Protein AF-A0AAW1XNZ8-F1 (afdb_monomer_lite)

Structure (mmCIF, N/CA/C/O backbone):
data_AF-A0AAW1XNZ8-F1
#
_entry.id   AF-A0AAW1XNZ8-F1
#
loop_
_atom_site.group_PDB
_atom_site.id
_atom_site.type_symbol
_atom_site.label_atom_id
_atom_site.label_alt_id
_atom_site.label_comp_id
_atom_site.label_asym_id
_atom_site.label_entity_id
_atom_site.label_seq_id
_atom_site.pdbx_PDB_ins_code
_atom_site.Cartn_x
_atom_site.Cartn_y
_atom_site.Cartn_z
_atom_site.occupancy
_atom_site.B_iso_or_equiv
_atom_site.auth_seq_id
_atom_site.auth_comp_id
_atom_site.auth_asym_id
_atom_site.auth_atom_id
_atom_site.pdbx_PDB_model_num
ATOM 1 N N . MET A 1 1 ? -20.837 31.620 34.702 1.00 35.12 1 MET A N 1
ATOM 2 C CA . MET A 1 1 ? -19.443 31.134 34.601 1.00 35.12 1 MET A CA 1
ATOM 3 C C . MET A 1 1 ? -19.443 29.969 33.623 1.00 35.12 1 MET A C 1
ATOM 5 O O . MET A 1 1 ? -20.278 29.092 33.820 1.00 35.12 1 MET A O 1
ATOM 9 N N . PRO A 1 2 ? -18.628 29.960 32.557 1.00 35.34 2 PRO A N 1
ATOM 10 C CA . PRO A 1 2 ? -18.591 28.825 31.639 1.00 35.34 2 PRO A CA 1
ATOM 11 C C . PRO A 1 2 ? -17.926 27.628 32.330 1.00 35.34 2 PRO A C 1
ATOM 13 O O . PRO A 1 2 ? -16.880 27.782 32.960 1.00 35.34 2 PRO A O 1
ATOM 16 N N . GLN A 1 3 ? -18.554 26.453 32.246 1.00 36.69 3 GLN A N 1
ATOM 17 C CA . GLN A 1 3 ? -18.006 25.193 32.747 1.00 36.69 3 GLN A CA 1
ATOM 18 C C . GLN A 1 3 ? -16.685 24.884 32.038 1.00 36.69 3 GLN A C 1
ATOM 20 O O . GLN A 1 3 ? -16.624 24.825 30.812 1.00 36.69 3 GLN A O 1
ATOM 25 N N . GLY A 1 4 ? -15.622 24.744 32.831 1.00 35.59 4 GLY A N 1
ATOM 26 C CA . GLY A 1 4 ? -14.275 24.481 32.345 1.00 35.59 4 GLY A CA 1
ATOM 27 C C . GLY A 1 4 ? -14.197 23.172 31.566 1.00 35.59 4 GLY A C 1
ATOM 28 O O . GLY A 1 4 ? -14.764 22.157 31.972 1.00 35.59 4 GLY A O 1
ATOM 29 N N . PHE A 1 5 ? -13.470 23.206 30.452 1.00 35.19 5 PHE A N 1
ATOM 30 C CA . PHE A 1 5 ? -13.077 22.019 29.704 1.00 35.19 5 PHE A CA 1
ATOM 31 C C . PHE A 1 5 ? -12.380 21.032 30.649 1.00 35.19 5 PHE A C 1
ATOM 33 O O . PHE A 1 5 ? -11.339 21.343 31.230 1.00 35.19 5 PHE A O 1
ATOM 40 N N . LYS A 1 6 ? -12.960 19.840 30.820 1.00 37.34 6 LYS A N 1
ATOM 41 C CA . LYS A 1 6 ? -12.316 18.739 31.541 1.00 37.34 6 LYS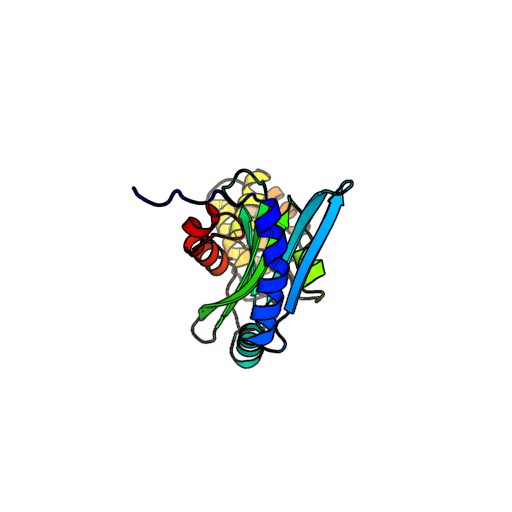 A CA 1
ATOM 42 C C . LYS A 1 6 ? -11.126 18.263 30.710 1.00 37.34 6 LYS A C 1
ATOM 44 O O . LYS A 1 6 ? -11.308 17.682 29.641 1.00 37.34 6 LYS A O 1
ATOM 49 N N . VAL A 1 7 ? -9.916 18.504 31.204 1.00 39.47 7 VAL A N 1
ATOM 50 C CA . VAL A 1 7 ? -8.709 17.849 30.695 1.00 39.47 7 VAL A CA 1
ATOM 51 C C . VAL A 1 7 ? -8.806 16.381 31.105 1.00 39.47 7 VAL A C 1
ATOM 53 O O . VAL A 1 7 ? -8.611 16.049 32.268 1.00 39.47 7 VAL A O 1
ATOM 56 N N . VAL A 1 8 ? -9.192 15.519 30.167 1.00 43.56 8 VAL A N 1
ATOM 57 C CA . VAL A 1 8 ? -9.135 14.063 30.341 1.00 43.56 8 VAL A CA 1
ATOM 58 C C . VAL A 1 8 ? -7.710 13.636 30.039 1.00 43.56 8 VAL A C 1
ATOM 60 O O . VAL A 1 8 ? -7.177 13.938 28.967 1.00 43.56 8 VAL A O 1
ATOM 63 N N . TYR A 1 9 ? -7.079 12.982 31.006 1.00 48.69 9 TYR A N 1
ATOM 64 C CA . TYR A 1 9 ? -5.705 12.524 30.871 1.00 48.69 9 TYR A CA 1
ATOM 65 C C . TYR A 1 9 ? -5.638 11.394 29.835 1.00 48.69 9 TYR A C 1
ATOM 67 O O . TYR A 1 9 ? -6.562 10.599 29.679 1.00 48.69 9 TYR A O 1
ATOM 75 N N . ILE A 1 10 ? -4.528 11.318 29.103 1.00 53.19 10 ILE A N 1
ATOM 76 C CA . ILE A 1 10 ? -4.306 10.357 28.008 1.00 53.19 10 ILE A CA 1
ATOM 77 C C . ILE A 1 10 ? -4.532 8.895 28.444 1.00 53.19 10 ILE A C 1
ATOM 79 O O . ILE A 1 10 ? -4.978 8.068 27.653 1.00 53.19 10 ILE A O 1
ATOM 83 N N . GLU A 1 11 ? -4.299 8.585 29.717 1.00 52.22 11 GLU A N 1
ATOM 84 C CA . GLU A 1 11 ? -4.545 7.271 30.323 1.00 52.22 11 GLU A CA 1
ATOM 85 C C . GLU A 1 11 ? -6.041 6.907 30.383 1.00 52.22 11 GLU A C 1
ATOM 87 O O . GLU A 1 11 ? -6.419 5.785 30.038 1.00 52.22 11 GLU A O 1
ATOM 92 N N . GLU A 1 12 ? -6.912 7.867 30.715 1.00 57.12 12 GLU A N 1
ATOM 93 C CA . GLU A 1 12 ? -8.372 7.685 30.724 1.00 57.12 12 GLU A CA 1
ATOM 94 C C . GLU A 1 12 ? -8.922 7.484 29.302 1.00 57.12 12 GLU A C 1
ATOM 96 O O . GLU A 1 12 ? -9.872 6.728 29.092 1.00 57.12 12 GLU A O 1
ATOM 101 N N . GLN A 1 13 ? -8.287 8.097 28.297 1.00 60.69 13 GLN A N 1
ATOM 102 C CA . GLN A 1 13 ? -8.633 7.879 26.891 1.00 60.69 13 GLN A CA 1
ATOM 103 C C . GLN A 1 13 ? -8.346 6.430 26.481 1.00 60.69 13 GLN A C 1
ATOM 105 O O . GLN A 1 13 ? -9.212 5.752 25.929 1.00 60.69 13 GLN A O 1
ATOM 110 N N . TYR A 1 14 ? -7.171 5.890 26.805 1.00 61.09 14 TYR A N 1
ATOM 111 C CA . TYR A 1 14 ? -6.840 4.507 26.448 1.00 61.09 14 TYR A CA 1
ATOM 112 C C . TYR A 1 14 ? -7.781 3.468 27.077 1.00 61.09 14 TYR A C 1
ATOM 114 O O . TYR A 1 14 ? -8.037 2.432 26.452 1.00 61.09 14 TYR A O 1
ATOM 122 N N . ALA A 1 15 ? -8.366 3.759 28.244 1.00 63.50 15 ALA A N 1
ATOM 123 C CA . ALA A 1 15 ? -9.404 2.923 28.848 1.00 63.50 15 ALA A CA 1
ATOM 124 C C . ALA A 1 15 ? -10.673 2.829 27.974 1.00 63.50 15 ALA A C 1
ATOM 126 O O . ALA A 1 15 ? -11.288 1.763 27.885 1.00 63.50 15 ALA A O 1
ATOM 127 N N . LEU A 1 16 ? -11.029 3.901 27.256 1.00 73.50 16 LEU A N 1
ATOM 128 C CA . LEU A 1 16 ? -12.199 3.938 26.372 1.00 73.50 16 LEU A CA 1
ATOM 129 C C . LEU A 1 16 ? -11.995 3.175 25.059 1.00 73.50 16 LEU A C 1
ATOM 131 O O . LEU A 1 16 ? -12.983 2.741 24.467 1.00 73.50 16 LEU A O 1
ATOM 135 N N . LEU A 1 17 ? -10.754 2.964 24.593 1.00 77.88 17 LEU A N 1
ATOM 136 C CA . LEU A 1 17 ? -10.499 2.282 23.312 1.00 77.88 17 LEU A CA 1
ATOM 137 C C . LEU A 1 17 ? -11.145 0.900 23.241 1.00 77.88 17 LEU A C 1
ATOM 139 O O . LEU A 1 17 ? -11.627 0.500 22.181 1.00 77.88 17 LEU A O 1
ATOM 143 N N . ARG A 1 18 ? -11.161 0.170 24.362 1.00 80.94 18 ARG A N 1
ATOM 144 C CA . ARG A 1 18 ? -11.814 -1.141 24.432 1.00 80.94 18 ARG A CA 1
ATOM 145 C C . ARG A 1 18 ? -13.320 -1.005 24.237 1.00 80.94 18 ARG A C 1
ATOM 147 O O . ARG A 1 18 ? -13.865 -1.688 23.379 1.00 80.94 18 ARG A O 1
ATOM 154 N N . SER A 1 19 ? -13.962 -0.084 24.953 1.00 85.31 19 SER A N 1
ATOM 155 C CA . SER A 1 19 ? -15.400 0.185 24.830 1.00 85.31 19 SER A CA 1
ATOM 156 C C . SER A 1 19 ? -15.783 0.640 23.421 1.00 85.31 19 SER A C 1
ATOM 158 O O . SER A 1 19 ? -16.753 0.135 22.864 1.00 85.31 19 SER A O 1
ATOM 160 N N . TYR A 1 20 ? -14.987 1.519 22.802 1.00 84.56 20 TYR A N 1
ATOM 161 C CA . TYR A 1 20 ? -15.159 1.890 21.395 1.00 84.56 20 TYR A CA 1
ATOM 162 C C . TYR A 1 20 ? -15.023 0.678 20.474 1.00 84.56 20 TYR A C 1
ATOM 164 O O . TYR A 1 20 ? -15.862 0.467 19.604 1.00 84.56 20 TYR A O 1
ATOM 172 N N . GLY A 1 21 ? -13.992 -0.143 20.678 1.00 87.25 21 GLY A N 1
ATOM 173 C CA . GLY A 1 21 ? -13.789 -1.361 19.903 1.00 87.25 21 GLY A CA 1
ATOM 174 C C . GLY A 1 21 ? -14.963 -2.336 20.003 1.00 87.25 21 GLY A C 1
ATOM 175 O O . GLY A 1 21 ? -15.362 -2.899 18.986 1.00 87.25 21 GLY A O 1
ATOM 176 N N . GLU A 1 22 ? -15.542 -2.509 21.191 1.00 90.06 22 GLU A N 1
ATOM 177 C CA . GLU A 1 22 ? -16.736 -3.339 21.383 1.00 90.06 22 GLU A CA 1
ATOM 178 C C . GLU A 1 22 ? -17.986 -2.720 20.748 1.00 90.06 22 GLU A C 1
ATOM 180 O O . GLU A 1 22 ? -18.737 -3.424 20.076 1.00 90.06 22 GLU A O 1
ATOM 185 N N . GLU A 1 23 ? -18.189 -1.405 20.863 1.00 92.31 23 GLU A N 1
ATOM 186 C CA . GLU A 1 23 ? -19.312 -0.723 20.208 1.00 92.31 23 GLU A CA 1
ATOM 187 C C . GLU A 1 23 ? -19.229 -0.834 18.677 1.00 92.31 23 GLU A C 1
ATOM 189 O O . GLU A 1 23 ? -20.243 -1.084 18.021 1.00 92.31 23 GLU A O 1
ATOM 194 N N . LEU A 1 24 ? -18.026 -0.737 18.098 1.00 90.56 24 LEU A N 1
ATOM 195 C CA . LEU A 1 24 ? -17.812 -0.953 16.665 1.00 90.56 24 LEU A CA 1
ATOM 196 C C . LEU A 1 24 ? -18.217 -2.369 16.239 1.00 90.56 24 LEU A C 1
ATOM 198 O O . LEU A 1 24 ? -18.925 -2.528 15.243 1.00 90.56 24 LEU A O 1
ATOM 202 N N . LYS A 1 25 ? -17.815 -3.394 17.001 1.00 92.81 25 LYS A N 1
ATOM 203 C CA . LYS A 1 25 ? -18.218 -4.787 16.740 1.00 92.81 25 LYS A CA 1
ATOM 204 C C . LYS A 1 25 ? -19.720 -4.990 16.924 1.00 92.81 25 LYS A C 1
ATOM 206 O O . LYS A 1 25 ? -20.320 -5.748 16.172 1.00 92.81 25 LYS A O 1
ATOM 211 N N . ARG A 1 26 ? -20.338 -4.311 17.896 1.00 95.31 26 ARG A N 1
ATOM 212 C CA . ARG A 1 26 ? -21.782 -4.384 18.149 1.00 95.31 26 ARG A CA 1
ATOM 213 C C . ARG A 1 26 ? -22.593 -3.773 17.006 1.00 95.31 26 ARG A C 1
ATOM 215 O O . ARG A 1 26 ? -23.608 -4.338 16.612 1.00 95.31 26 ARG A O 1
ATOM 222 N N . ARG A 1 27 ? -22.163 -2.621 16.481 1.00 95.38 27 ARG A N 1
ATOM 223 C CA . ARG A 1 27 ? -22.838 -1.902 15.384 1.00 95.38 27 ARG A CA 1
ATOM 224 C C . ARG A 1 27 ? -22.585 -2.517 14.014 1.00 95.38 27 ARG A C 1
ATOM 226 O O . ARG A 1 27 ? -23.448 -2.423 13.149 1.00 95.38 27 ARG A O 1
ATOM 233 N N . ASN A 1 28 ? -21.421 -3.127 13.820 1.00 94.44 28 ASN A N 1
ATOM 234 C CA . ASN A 1 28 ? -21.040 -3.806 12.589 1.00 94.44 28 ASN A CA 1
ATOM 235 C C . ASN A 1 28 ? -20.520 -5.211 12.940 1.00 94.44 28 ASN A C 1
ATOM 237 O O . ASN A 1 28 ? -19.301 -5.402 13.062 1.00 94.44 28 ASN A O 1
ATOM 241 N N . PRO A 1 29 ? -21.434 -6.177 13.168 1.00 95.31 29 PRO A N 1
ATOM 242 C CA . PRO A 1 29 ? -21.079 -7.547 13.525 1.00 95.31 29 PRO A CA 1
ATOM 243 C C . PRO A 1 29 ? -20.043 -8.144 12.570 1.00 95.31 29 PRO A C 1
ATOM 245 O O . PRO A 1 29 ? -19.999 -7.800 11.394 1.00 95.31 29 PRO A O 1
ATOM 248 N N . SER A 1 30 ? -19.186 -9.029 13.082 1.00 93.19 30 SER A N 1
ATOM 249 C CA . SER A 1 30 ? -18.050 -9.628 12.352 1.00 93.19 30 SER A CA 1
ATOM 250 C C . SER A 1 30 ? -16.885 -8.680 12.030 1.00 93.19 30 SER A C 1
ATOM 252 O O . SER A 1 30 ? -15.888 -9.118 11.442 1.00 93.19 30 SER A O 1
ATOM 254 N N . SER A 1 31 ? -16.963 -7.398 12.413 1.00 92.44 31 SER A N 1
ATOM 255 C CA . SER A 1 31 ? -15.826 -6.478 12.305 1.00 92.44 31 SER A CA 1
ATOM 256 C C . SER A 1 31 ? -14.666 -6.945 13.179 1.00 92.44 31 SER A C 1
ATOM 258 O O . SER A 1 31 ? -14.847 -7.461 14.281 1.00 92.44 31 SER A O 1
ATOM 260 N N . THR A 1 32 ? -13.444 -6.738 12.699 1.00 90.75 32 THR A N 1
ATOM 261 C CA . THR A 1 32 ? -12.235 -7.071 13.452 1.00 90.75 32 THR A CA 1
ATOM 262 C C . THR A 1 32 ? -11.681 -5.816 14.102 1.00 90.75 32 THR A C 1
ATOM 264 O O . THR A 1 32 ? -11.226 -4.906 13.414 1.00 90.75 32 THR A O 1
ATOM 267 N N . VAL A 1 33 ? -11.664 -5.798 15.434 1.00 90.50 33 VAL A N 1
ATOM 268 C CA . VAL A 1 33 ? -10.954 -4.783 16.215 1.00 90.50 33 VAL A CA 1
ATOM 269 C C . VAL A 1 33 ? -9.974 -5.485 17.144 1.00 90.50 33 VAL A C 1
ATOM 271 O O . VAL A 1 33 ? -10.381 -6.301 17.971 1.00 90.50 33 VAL A O 1
ATOM 274 N N . LYS A 1 34 ? -8.680 -5.189 16.995 1.00 87.19 34 LYS A N 1
ATOM 275 C CA . LYS A 1 34 ? -7.604 -5.735 17.836 1.00 87.19 34 LYS A CA 1
ATOM 276 C C . LYS A 1 34 ? -6.849 -4.583 18.483 1.00 87.19 34 LYS A C 1
ATOM 278 O O . LYS A 1 34 ? -6.352 -3.714 17.777 1.00 87.19 34 LYS A O 1
ATOM 283 N N . ILE A 1 35 ? -6.736 -4.590 19.806 1.00 84.38 35 ILE A N 1
ATOM 284 C CA . ILE A 1 35 ? -6.016 -3.567 20.574 1.00 84.38 35 ILE A CA 1
ATOM 285 C C . ILE A 1 35 ? -4.957 -4.281 21.411 1.00 84.38 35 ILE A C 1
ATOM 287 O O . ILE A 1 35 ? -5.275 -5.243 22.109 1.00 84.38 35 ILE A O 1
ATOM 291 N N . LYS A 1 36 ? -3.703 -3.824 21.338 1.00 81.62 36 LYS A N 1
ATOM 292 C CA . LYS A 1 36 ? -2.619 -4.294 22.207 1.00 81.62 36 LYS A CA 1
ATOM 293 C C . LYS A 1 36 ? -2.198 -3.167 23.140 1.00 81.62 36 LYS A C 1
ATOM 295 O O . LYS A 1 36 ? -1.858 -2.070 22.692 1.00 81.62 36 LYS A O 1
ATOM 300 N N . ILE A 1 37 ? -2.190 -3.494 24.423 1.00 78.00 37 ILE A N 1
ATOM 301 C CA . ILE A 1 37 ? -1.690 -2.662 25.512 1.00 78.00 37 ILE A CA 1
ATOM 302 C C . ILE A 1 37 ? -0.670 -3.517 26.263 1.00 78.00 37 ILE A C 1
ATOM 304 O O . ILE A 1 37 ? -0.906 -4.709 26.465 1.00 78.00 37 ILE A O 1
ATOM 308 N N . GLU A 1 38 ? 0.459 -2.928 26.630 1.00 76.88 38 GLU A N 1
ATOM 309 C CA . GLU A 1 38 ? 1.472 -3.544 27.488 1.00 76.88 38 GLU A CA 1
ATOM 310 C C . GLU A 1 38 ? 1.535 -2.791 28.810 1.00 76.88 38 GLU A C 1
ATOM 312 O O . GLU A 1 38 ? 1.373 -1.577 28.830 1.00 76.88 38 GLU A O 1
ATOM 317 N N . LEU A 1 39 ? 1.764 -3.499 29.911 1.00 73.69 39 LEU A N 1
ATOM 318 C CA . LEU A 1 39 ? 1.936 -2.872 31.218 1.00 73.69 39 LEU A CA 1
ATOM 319 C C . LEU A 1 39 ? 3.414 -2.546 31.439 1.00 73.69 39 LEU A C 1
ATOM 321 O O . LEU A 1 39 ? 4.278 -3.393 31.199 1.00 73.69 39 LEU A O 1
ATOM 325 N N . ARG A 1 40 ? 3.710 -1.339 31.925 1.00 73.06 40 ARG A N 1
ATOM 326 C CA . ARG A 1 40 ? 5.039 -0.967 32.425 1.00 73.06 40 ARG A CA 1
ATOM 327 C C . ARG A 1 40 ? 4.920 -0.638 33.909 1.00 73.06 40 ARG A C 1
ATOM 329 O O . ARG A 1 40 ? 4.697 0.505 34.276 1.00 73.06 40 ARG A O 1
ATOM 336 N N . GLY A 1 41 ? 5.055 -1.661 34.750 1.00 79.94 41 GLY A N 1
ATOM 337 C CA . GLY A 1 41 ? 4.597 -1.568 36.137 1.00 79.94 41 GLY A CA 1
ATOM 338 C C . GLY A 1 41 ? 3.071 -1.632 36.168 1.00 79.94 41 GLY A C 1
ATOM 339 O O . GLY A 1 41 ? 2.499 -2.556 35.591 1.00 79.94 41 GLY A O 1
ATOM 340 N N . GLU A 1 42 ? 2.431 -0.648 36.795 1.00 70.69 42 GLU A N 1
ATOM 341 C CA . GLU A 1 42 ? 0.965 -0.517 36.824 1.00 70.69 42 GLU A CA 1
ATOM 342 C C . GLU A 1 42 ? 0.418 0.302 35.642 1.00 70.69 42 GLU A C 1
ATOM 344 O O . GLU A 1 42 ? -0.774 0.230 35.342 1.00 70.69 42 GLU A O 1
ATOM 349 N N . ASP A 1 43 ? 1.289 1.006 34.911 1.00 66.75 43 ASP A N 1
ATOM 350 C CA . ASP A 1 43 ? 0.876 1.929 33.856 1.00 66.75 43 ASP A CA 1
ATOM 351 C C . ASP A 1 43 ? 0.556 1.188 32.542 1.00 66.75 43 ASP A C 1
ATOM 353 O O . ASP A 1 43 ? 1.433 0.520 31.968 1.00 66.75 43 ASP A O 1
ATOM 357 N N . PRO A 1 44 ? -0.673 1.311 32.004 1.00 69.81 44 PRO A N 1
ATOM 358 C CA . PRO A 1 44 ? -1.032 0.748 30.712 1.00 69.81 44 PRO A CA 1
ATOM 359 C C . PRO A 1 44 ? -0.472 1.588 29.563 1.00 69.81 44 PRO A C 1
ATOM 361 O O . PRO A 1 44 ? -0.816 2.751 29.363 1.00 69.81 44 PRO A O 1
ATOM 364 N N . ILE A 1 45 ? 0.349 0.958 28.730 1.00 74.69 45 ILE A N 1
ATOM 365 C CA . ILE A 1 45 ? 0.986 1.571 27.573 1.00 74.69 45 ILE A CA 1
ATOM 366 C C . ILE A 1 45 ? 0.361 1.044 26.283 1.00 74.69 45 ILE A C 1
ATOM 368 O O . ILE A 1 45 ? 0.475 -0.134 25.937 1.00 74.69 45 ILE A O 1
ATOM 372 N N . PHE A 1 46 ? -0.264 1.941 25.522 1.00 77.44 46 PHE A N 1
ATOM 373 C CA . PHE A 1 46 ? -0.738 1.628 24.179 1.00 77.44 46 PHE A CA 1
ATOM 374 C C . PHE A 1 46 ? 0.415 1.245 23.247 1.00 77.44 46 PHE A C 1
ATOM 376 O O . PHE A 1 46 ? 1.433 1.941 23.175 1.00 77.44 46 PHE A O 1
ATOM 383 N N . GLN A 1 47 ? 0.214 0.149 22.513 1.00 78.50 47 GLN A N 1
ATOM 384 C CA . GLN A 1 47 ? 1.159 -0.347 21.516 1.00 78.50 47 GLN A CA 1
ATOM 385 C C . GLN A 1 47 ? 0.588 -0.251 20.104 1.00 78.50 47 GLN A C 1
ATOM 387 O O . GLN A 1 47 ? 1.242 0.267 19.200 1.00 78.50 47 GLN A O 1
ATOM 392 N N . ARG A 1 48 ? -0.625 -0.777 19.893 1.00 81.81 48 ARG A N 1
ATOM 393 C CA . ARG A 1 48 ? -1.265 -0.761 18.572 1.00 81.81 48 ARG A CA 1
ATOM 394 C C . ARG A 1 48 ? -2.766 -1.002 18.629 1.00 81.81 48 ARG A C 1
ATOM 396 O O . ARG A 1 48 ? -3.268 -1.691 19.518 1.00 81.81 48 ARG A O 1
ATOM 403 N N . MET A 1 49 ? -3.453 -0.520 17.604 1.00 85.44 49 MET A N 1
ATOM 404 C CA . MET A 1 49 ? -4.854 -0.795 17.312 1.00 85.44 49 MET A CA 1
ATOM 405 C C . MET A 1 49 ? -4.995 -1.160 15.840 1.00 85.44 49 MET A C 1
ATOM 407 O O . MET A 1 49 ? -4.351 -0.560 14.990 1.00 85.44 49 MET A O 1
ATOM 411 N N . TYR A 1 50 ? -5.840 -2.133 15.535 1.00 87.69 50 TYR A N 1
ATOM 412 C CA . TYR A 1 50 ? -6.256 -2.486 14.184 1.00 87.69 50 TYR A CA 1
ATOM 413 C C . TYR A 1 50 ? -7.777 -2.492 14.119 1.00 87.69 50 TYR A C 1
ATOM 415 O O . TYR A 1 50 ? -8.420 -3.048 15.012 1.00 87.69 50 TYR A O 1
ATOM 423 N N . ILE A 1 51 ? -8.323 -1.899 13.061 1.00 90.12 51 ILE A N 1
ATOM 424 C CA . ILE A 1 51 ? -9.754 -1.819 12.787 1.00 90.12 51 ILE A CA 1
ATOM 425 C C . ILE A 1 51 ? -9.986 -2.231 11.335 1.00 90.12 51 ILE A C 1
ATOM 427 O O . ILE A 1 51 ? -9.425 -1.637 10.415 1.00 90.12 51 ILE A O 1
ATOM 431 N N . CYS A 1 52 ? -10.857 -3.212 11.129 1.00 91.38 52 CYS A N 1
ATOM 432 C CA . CYS A 1 52 ? -11.401 -3.565 9.826 1.00 91.38 52 CYS A CA 1
ATOM 433 C C . CYS A 1 52 ? -12.896 -3.836 9.966 1.00 91.38 52 CYS A C 1
ATOM 435 O O . CYS A 1 52 ? -13.312 -4.767 10.662 1.00 91.38 52 CYS A O 1
ATOM 437 N N . TYR A 1 53 ? -13.695 -2.997 9.315 1.00 91.19 53 TYR A N 1
ATOM 438 C CA . TYR A 1 53 ? -15.145 -3.117 9.311 1.00 91.19 53 TYR A CA 1
ATOM 439 C C . TYR A 1 53 ? -15.572 -4.282 8.420 1.00 91.19 53 TYR A C 1
ATOM 441 O O . TYR A 1 53 ? -15.138 -4.357 7.269 1.00 91.19 53 TYR A O 1
ATOM 449 N N . ALA A 1 54 ? -16.441 -5.166 8.917 1.00 92.12 54 ALA A N 1
ATOM 450 C CA . ALA A 1 54 ? -16.907 -6.319 8.142 1.00 92.12 54 ALA A CA 1
ATOM 451 C C . ALA A 1 54 ? -17.591 -5.888 6.847 1.00 92.12 54 ALA A C 1
ATOM 453 O O . ALA A 1 54 ? -17.210 -6.369 5.786 1.00 92.12 54 ALA A O 1
ATOM 454 N N . ALA A 1 55 ? -18.489 -4.903 6.926 1.00 95.06 55 ALA A N 1
ATOM 455 C CA . ALA A 1 55 ? -19.162 -4.354 5.750 1.00 95.06 55 ALA A CA 1
ATOM 456 C C . ALA A 1 55 ? -18.188 -3.846 4.665 1.00 95.06 55 ALA A C 1
ATOM 458 O O . ALA A 1 55 ? -18.425 -4.063 3.481 1.00 95.06 55 ALA A O 1
ATOM 459 N N . LEU A 1 56 ? -17.073 -3.204 5.047 1.00 94.56 56 LEU A N 1
ATOM 460 C CA . LEU A 1 56 ? -16.075 -2.725 4.080 1.00 94.56 56 LEU A CA 1
ATOM 461 C C . LEU A 1 56 ? -15.261 -3.885 3.507 1.00 94.56 56 LEU A C 1
ATOM 463 O O . LEU A 1 56 ? -15.065 -3.964 2.299 1.00 94.56 56 LEU A O 1
ATOM 467 N N . ARG A 1 57 ? -14.827 -4.826 4.350 1.00 92.12 57 ARG A N 1
ATOM 468 C CA . ARG A 1 57 ? -14.154 -6.045 3.886 1.00 92.12 57 ARG A CA 1
ATOM 469 C C . ARG A 1 57 ? -15.026 -6.813 2.889 1.00 92.12 57 ARG A C 1
ATOM 471 O O . ARG A 1 57 ? -14.532 -7.232 1.852 1.00 92.12 57 ARG A O 1
ATOM 478 N N . GLU A 1 58 ? -16.305 -6.996 3.194 1.00 93.88 58 GLU A N 1
ATOM 479 C CA . GLU A 1 58 ? -17.259 -7.706 2.336 1.00 93.88 58 GLU A CA 1
ATOM 480 C C . GLU A 1 58 ? -17.548 -6.933 1.050 1.00 93.88 58 GLU A C 1
ATOM 482 O O . GLU A 1 58 ? -17.483 -7.517 -0.027 1.00 93.88 58 GLU A O 1
ATOM 487 N N . GLY A 1 59 ? -17.760 -5.616 1.131 1.00 95.06 59 GLY A N 1
ATOM 488 C CA . GLY A 1 59 ? -17.910 -4.767 -0.052 1.00 95.06 59 GLY A CA 1
ATOM 489 C C . GLY A 1 59 ? -16.692 -4.820 -0.978 1.00 95.06 59 GLY A C 1
ATOM 490 O O . GLY A 1 59 ? -16.844 -4.889 -2.198 1.00 95.06 59 GLY A O 1
ATOM 491 N N . PHE A 1 60 ? -15.484 -4.875 -0.409 1.00 94.06 60 PHE A N 1
ATOM 492 C CA . PHE A 1 60 ? -14.263 -5.078 -1.181 1.00 94.06 60 PHE A CA 1
ATOM 493 C C . PHE A 1 60 ? -14.254 -6.433 -1.896 1.00 94.06 60 PHE A C 1
ATOM 495 O O . PHE A 1 60 ? -14.063 -6.480 -3.108 1.00 94.06 60 PHE A O 1
ATOM 502 N N . LEU A 1 61 ? -14.502 -7.522 -1.163 1.00 91.44 61 LEU A N 1
ATOM 503 C CA . LEU A 1 61 ? -14.474 -8.880 -1.714 1.00 91.44 61 LEU A CA 1
ATOM 504 C C . LEU A 1 61 ? -15.563 -9.135 -2.767 1.00 91.44 61 LEU A C 1
ATOM 506 O O . LEU A 1 61 ? -15.374 -9.977 -3.637 1.00 91.44 61 LEU A O 1
ATOM 510 N N . LEU A 1 62 ? -16.705 -8.448 -2.678 1.00 93.88 62 LEU A N 1
ATOM 511 C CA . LEU A 1 62 ? -17.849 -8.672 -3.567 1.00 93.88 62 LEU A CA 1
ATOM 512 C C . LEU A 1 62 ? -17.884 -7.744 -4.786 1.00 93.88 62 LEU A C 1
ATOM 514 O O . LEU A 1 62 ? -18.485 -8.112 -5.792 1.00 93.88 62 LEU A O 1
ATOM 518 N N . GLY A 1 63 ? -17.302 -6.543 -4.703 1.00 92.44 63 GLY A N 1
ATOM 519 C CA . GLY A 1 63 ? -17.511 -5.513 -5.729 1.00 92.44 63 GLY A CA 1
ATOM 520 C C . GLY A 1 63 ? -16.296 -4.670 -6.104 1.00 92.44 63 GLY A C 1
ATOM 521 O O . GLY A 1 63 ? -16.392 -3.872 -7.037 1.00 92.44 63 GLY A O 1
ATOM 522 N N . CYS A 1 64 ? -15.164 -4.808 -5.413 1.00 93.81 64 CYS A N 1
ATOM 523 C CA . CYS A 1 64 ? -13.959 -4.045 -5.731 1.00 93.81 64 CYS A CA 1
ATOM 524 C C . CYS A 1 64 ? -12.984 -4.849 -6.594 1.00 93.81 64 CYS A C 1
ATOM 526 O O . CYS A 1 64 ? -13.041 -6.073 -6.689 1.00 93.81 64 CYS A O 1
ATOM 528 N N . ARG A 1 65 ? -12.031 -4.149 -7.212 1.00 92.31 65 ARG A N 1
ATOM 529 C CA . ARG A 1 65 ? -10.871 -4.793 -7.832 1.00 92.31 65 ARG A CA 1
ATOM 530 C C . ARG A 1 65 ? -9.998 -5.366 -6.721 1.00 92.31 65 ARG A C 1
ATOM 532 O O . ARG A 1 65 ? -9.727 -4.669 -5.746 1.00 92.31 65 ARG A O 1
ATOM 539 N N . HIS A 1 66 ? -9.497 -6.589 -6.888 1.00 89.81 66 HIS A N 1
ATOM 540 C CA . HIS A 1 66 ? -8.649 -7.273 -5.901 1.00 89.81 66 HIS A CA 1
ATOM 541 C C . HIS A 1 66 ? -7.212 -6.719 -5.851 1.00 89.81 66 HIS A C 1
ATOM 543 O O . HIS A 1 66 ? -6.226 -7.441 -5.982 1.00 89.81 66 HIS A O 1
ATOM 549 N N . VAL A 1 67 ? -7.091 -5.404 -5.684 1.00 89.12 67 VAL A N 1
ATOM 550 C CA . VAL A 1 67 ? -5.850 -4.676 -5.439 1.00 89.12 67 VAL A CA 1
ATOM 551 C C . VAL A 1 67 ? -6.074 -3.788 -4.231 1.00 89.12 67 VAL A C 1
ATOM 553 O O . VAL A 1 67 ? -7.073 -3.076 -4.149 1.00 89.12 67 VAL A O 1
ATOM 556 N N . ILE A 1 68 ? -5.108 -3.808 -3.322 1.00 89.12 68 ILE A N 1
ATOM 557 C CA . ILE A 1 68 ? -5.060 -2.909 -2.178 1.00 89.12 68 ILE A CA 1
ATOM 558 C C . ILE A 1 68 ? -3.775 -2.089 -2.237 1.00 89.12 68 ILE A C 1
ATOM 560 O O . ILE A 1 68 ? -2.696 -2.608 -2.523 1.00 89.12 68 ILE A O 1
ATOM 564 N N . GLY A 1 69 ? -3.901 -0.799 -1.973 1.00 89.25 69 GLY A N 1
ATOM 565 C CA . GLY A 1 69 ? -2.798 0.067 -1.610 1.00 89.25 69 GLY A CA 1
ATOM 566 C C . GLY A 1 69 ? -2.590 0.028 -0.099 1.00 89.25 69 GLY A C 1
ATOM 567 O O . GLY A 1 69 ? -3.549 -0.009 0.679 1.00 89.25 69 GLY A O 1
ATOM 568 N N . LEU A 1 70 ? -1.323 0.041 0.301 1.00 85.88 70 LEU A N 1
ATOM 569 C CA . LEU A 1 70 ? -0.892 0.155 1.686 1.00 85.88 70 LEU A CA 1
ATOM 570 C C . LEU A 1 70 ? -0.045 1.411 1.804 1.00 85.88 70 LEU A C 1
ATOM 572 O O . LEU A 1 70 ? 0.893 1.601 1.026 1.00 85.88 70 LEU A O 1
ATOM 576 N N . ASP A 1 71 ? -0.356 2.266 2.769 1.00 85.00 71 ASP A N 1
ATOM 577 C CA . ASP A 1 71 ? 0.495 3.411 3.069 1.00 85.00 71 ASP A CA 1
ATOM 578 C C . ASP A 1 71 ? 0.416 3.800 4.533 1.00 85.00 71 ASP A C 1
ATOM 580 O O . ASP A 1 71 ? -0.592 3.574 5.207 1.00 85.00 71 ASP A O 1
ATOM 584 N N . GLY A 1 72 ? 1.498 4.401 5.008 1.00 84.19 72 GLY A N 1
ATOM 585 C CA . GLY A 1 72 ? 1.628 4.875 6.370 1.00 84.19 72 GLY A CA 1
ATOM 586 C C . GLY A 1 72 ? 1.902 6.363 6.402 1.00 84.19 72 GLY A C 1
ATOM 587 O O . GLY A 1 72 ? 2.670 6.889 5.599 1.00 84.19 72 GLY A O 1
ATOM 588 N N . CYS A 1 73 ? 1.316 7.047 7.372 1.00 84.81 73 CYS A N 1
ATOM 589 C CA . CYS A 1 73 ? 1.661 8.428 7.647 1.00 84.81 73 CYS A CA 1
ATOM 590 C C . CYS A 1 73 ? 1.796 8.679 9.146 1.00 84.81 73 CYS A C 1
ATOM 592 O O . CYS A 1 73 ? 1.102 8.073 9.964 1.00 84.81 73 CYS A O 1
ATOM 594 N N . PHE A 1 74 ? 2.712 9.577 9.501 1.00 83.38 74 PHE A N 1
ATOM 595 C CA . PHE A 1 74 ? 2.938 9.950 10.890 1.00 83.38 74 PHE A CA 1
ATOM 596 C C . PHE A 1 74 ? 1.747 10.731 11.442 1.00 83.38 74 PHE A C 1
ATOM 598 O O . PHE A 1 74 ? 1.212 11.624 10.773 1.00 83.38 74 PHE A O 1
ATOM 605 N N . LEU A 1 75 ? 1.369 10.400 12.675 1.00 80.44 75 LEU A N 1
ATOM 606 C CA . LEU A 1 75 ? 0.544 11.272 13.498 1.00 80.44 75 LEU A CA 1
ATOM 607 C C . LEU A 1 75 ? 1.387 12.490 13.901 1.00 80.44 75 LEU A C 1
ATOM 609 O O . LEU A 1 75 ? 2.603 12.390 14.065 1.00 80.44 75 LEU A O 1
ATOM 613 N N . LYS A 1 76 ? 0.754 13.658 13.997 1.00 71.19 76 LYS A N 1
ATOM 614 C CA . LYS A 1 76 ? 1.441 14.941 14.214 1.00 71.19 76 LYS A CA 1
ATOM 615 C C . LYS A 1 76 ? 1.485 15.369 15.689 1.00 71.19 76 LYS A C 1
ATOM 617 O O . LYS A 1 76 ? 2.019 16.427 16.011 1.00 71.19 76 LYS A O 1
ATOM 622 N N . GLY A 1 77 ? 0.947 14.540 16.582 1.00 66.06 77 GLY A N 1
ATOM 623 C CA . GLY A 1 77 ? 0.979 14.752 18.027 1.00 66.06 77 GLY A CA 1
ATOM 624 C C . GLY A 1 77 ? 2.344 14.457 18.675 1.00 66.06 77 GLY A C 1
ATOM 625 O O . GLY A 1 77 ? 3.304 14.089 17.999 1.00 66.06 77 GLY A O 1
ATOM 626 N N . PRO A 1 78 ? 2.439 14.563 20.014 1.00 58.22 78 PRO A N 1
ATOM 627 C CA . PRO A 1 78 ? 3.683 14.310 20.754 1.00 58.22 78 PRO A CA 1
ATOM 628 C C . PRO A 1 78 ? 4.163 12.850 20.660 1.00 58.22 78 PRO A C 1
ATOM 630 O O . PRO A 1 78 ? 5.313 12.542 20.982 1.00 58.22 78 PRO A O 1
ATOM 633 N N . TYR A 1 79 ? 3.296 11.944 20.207 1.00 63.62 79 TYR A N 1
ATOM 634 C CA . TYR A 1 79 ? 3.598 10.537 19.995 1.00 63.62 79 TYR A CA 1
ATOM 635 C C . TYR A 1 79 ? 4.040 10.308 18.548 1.00 63.62 79 TYR A C 1
ATOM 637 O O . TYR A 1 79 ? 3.325 10.654 17.611 1.00 63.62 79 TYR A O 1
ATOM 645 N N . LYS A 1 80 ? 5.216 9.689 18.363 1.00 66.81 80 LYS A N 1
ATOM 646 C CA . LYS A 1 80 ? 5.790 9.317 17.051 1.00 66.81 80 LYS A CA 1
ATOM 647 C C . LYS A 1 80 ? 5.101 8.091 16.438 1.00 66.81 80 LYS A C 1
ATOM 649 O O . LYS A 1 80 ? 5.755 7.173 15.937 1.00 66.81 80 LYS A O 1
ATOM 654 N N . ASP A 1 81 ? 3.787 8.067 16.535 1.00 78.06 81 ASP A N 1
ATOM 655 C CA . ASP A 1 81 ? 2.952 6.968 16.094 1.00 78.06 81 ASP A CA 1
ATOM 656 C C . ASP A 1 81 ? 2.632 7.130 14.608 1.00 78.06 81 ASP A C 1
ATOM 658 O O . ASP A 1 81 ? 2.743 8.214 14.023 1.00 78.06 81 ASP A O 1
ATOM 662 N N . GLN A 1 82 ? 2.264 6.027 13.971 1.00 83.38 82 GLN A N 1
ATOM 663 C CA . GLN A 1 82 ? 1.884 6.000 12.566 1.00 83.38 82 GLN A CA 1
ATOM 664 C C . GLN A 1 82 ? 0.480 5.441 12.429 1.00 83.38 82 GLN A C 1
ATOM 666 O O . GLN A 1 82 ? 0.144 4.426 13.041 1.00 83.38 82 GLN A O 1
ATOM 671 N N . ILE A 1 83 ? -0.315 6.083 11.578 1.00 85.75 83 ILE A N 1
ATOM 672 C CA . ILE A 1 83 ? -1.522 5.473 11.043 1.00 85.75 83 ILE A CA 1
ATOM 673 C C . ILE A 1 83 ? -1.179 4.824 9.707 1.00 85.75 83 ILE A C 1
ATOM 675 O O . ILE A 1 83 ? -0.646 5.459 8.797 1.00 85.75 83 ILE A O 1
ATOM 679 N N . LEU A 1 84 ? -1.453 3.531 9.626 1.00 87.12 84 LEU A N 1
ATOM 680 C CA . LEU A 1 84 ? -1.372 2.729 8.422 1.00 87.12 84 LEU A CA 1
ATOM 681 C C . LEU A 1 84 ? -2.784 2.557 7.878 1.00 87.12 84 LEU A C 1
ATOM 683 O O . LEU A 1 84 ? -3.717 2.280 8.634 1.00 87.12 84 LEU A O 1
ATOM 687 N N . SER A 1 85 ? -2.939 2.707 6.572 1.00 88.38 85 SER A N 1
ATOM 688 C CA . SER A 1 85 ? -4.214 2.562 5.882 1.00 88.38 85 SER A CA 1
ATOM 689 C C . SER A 1 85 ? -4.138 1.472 4.825 1.00 88.38 85 SER A C 1
ATOM 691 O O . SER A 1 85 ? -3.093 1.247 4.209 1.00 88.38 85 SER A O 1
ATOM 693 N N . VAL A 1 86 ? -5.267 0.792 4.636 1.00 89.75 86 VAL A N 1
ATOM 694 C CA . VAL A 1 86 ? -5.502 -0.143 3.539 1.00 89.75 86 VAL A CA 1
ATOM 695 C C . VAL A 1 86 ? -6.663 0.367 2.725 1.00 89.75 86 VAL A C 1
ATOM 697 O O . VAL A 1 86 ? -7.775 0.527 3.237 1.00 89.75 86 VAL A O 1
ATOM 700 N N . VAL A 1 87 ? -6.384 0.620 1.456 1.00 92.12 87 VAL A N 1
ATOM 701 C CA . VAL A 1 87 ? -7.316 1.258 0.537 1.00 92.12 87 VAL A CA 1
ATOM 702 C C . VAL A 1 87 ? -7.409 0.402 -0.718 1.00 92.12 87 VAL A C 1
ATOM 704 O O . VAL A 1 87 ? -6.414 0.193 -1.403 1.00 92.12 87 VAL A O 1
ATOM 707 N N . GLY A 1 88 ? -8.592 -0.122 -1.003 1.00 92.25 88 GLY A N 1
ATOM 708 C CA . GLY A 1 88 ? -8.915 -0.789 -2.256 1.00 92.25 88 GLY A CA 1
ATOM 709 C C . GLY A 1 88 ? -9.343 0.186 -3.349 1.00 92.25 88 GLY A C 1
ATOM 710 O O . GLY A 1 88 ? -9.407 1.404 -3.153 1.00 92.25 88 GLY A O 1
ATOM 711 N N . ILE A 1 89 ? -9.663 -0.390 -4.504 1.00 92.38 89 ILE A N 1
ATOM 712 C CA . ILE A 1 89 ? -10.189 0.317 -5.671 1.00 92.38 89 ILE A CA 1
ATOM 713 C C . ILE A 1 89 ? -11.547 -0.285 -6.012 1.00 92.38 89 ILE A C 1
ATOM 715 O O . ILE A 1 89 ? -11.627 -1.482 -6.293 1.00 92.38 89 ILE A O 1
ATOM 719 N N . ASP A 1 90 ? -12.600 0.523 -6.006 1.00 92.56 90 ASP A N 1
ATOM 720 C CA . ASP A 1 90 ? -13.922 0.049 -6.414 1.00 92.56 90 ASP A CA 1
ATOM 721 C C . ASP A 1 90 ? -14.019 -0.183 -7.939 1.00 92.56 90 ASP A C 1
ATOM 723 O O . ASP A 1 90 ? -13.094 0.097 -8.713 1.00 92.56 90 ASP A O 1
ATOM 727 N N . ALA A 1 91 ? -15.148 -0.722 -8.402 1.00 90.56 91 ALA A N 1
ATOM 728 C CA . ALA A 1 91 ? -15.380 -0.971 -9.827 1.00 90.56 91 ALA A CA 1
ATOM 729 C C . ALA A 1 91 ? -15.293 0.303 -10.701 1.00 90.56 91 ALA A C 1
ATOM 731 O O . ALA A 1 91 ? -14.888 0.221 -11.865 1.00 90.56 91 ALA A O 1
ATOM 732 N N . ASN A 1 92 ? -15.587 1.473 -10.126 1.00 91.62 92 ASN A N 1
ATOM 733 C CA . ASN A 1 92 ? -15.574 2.786 -10.772 1.00 91.62 92 ASN A CA 1
ATOM 734 C C . ASN A 1 92 ? -14.217 3.506 -10.656 1.00 91.62 92 ASN A C 1
ATOM 736 O O . ASN A 1 92 ? -14.128 4.699 -10.945 1.00 91.62 92 ASN A O 1
ATOM 740 N N . ASN A 1 93 ? -13.153 2.797 -10.262 1.00 88.31 93 ASN A N 1
ATOM 741 C CA . ASN A 1 93 ? -11.818 3.351 -10.002 1.00 88.31 93 ASN A CA 1
ATOM 742 C C . ASN A 1 93 ? -11.778 4.375 -8.850 1.00 88.31 93 ASN A C 1
ATOM 744 O O . ASN A 1 93 ? -10.834 5.162 -8.745 1.00 88.31 93 ASN A O 1
ATOM 748 N N . GLY A 1 94 ? -12.790 4.360 -7.984 1.00 90.88 94 GLY A N 1
ATOM 749 C CA . GLY A 1 94 ? -12.873 5.152 -6.770 1.00 90.88 94 GLY A CA 1
ATOM 750 C C . GLY A 1 94 ? -12.061 4.556 -5.622 1.00 90.88 94 GLY A C 1
ATOM 751 O O . GLY A 1 94 ? -11.709 3.373 -5.600 1.00 90.88 94 GLY A O 1
ATOM 752 N N . MET A 1 95 ? -11.748 5.413 -4.651 1.00 92.62 95 MET A N 1
ATOM 753 C CA . MET A 1 95 ? -11.077 5.028 -3.415 1.00 92.62 95 MET A CA 1
ATOM 754 C C . MET A 1 95 ? -12.030 4.246 -2.511 1.00 92.62 95 MET A C 1
ATOM 756 O O . MET A 1 95 ? -13.088 4.759 -2.156 1.00 92.62 95 MET A O 1
ATOM 760 N N . PHE A 1 96 ? -11.615 3.064 -2.056 1.00 93.06 96 PHE A N 1
ATOM 761 C CA . PHE A 1 96 ? -12.418 2.251 -1.147 1.00 93.06 96 PHE A CA 1
ATOM 762 C C . PHE A 1 96 ? -11.634 1.918 0.132 1.00 93.06 96 PHE A C 1
ATOM 764 O O . PHE A 1 96 ? -10.822 0.994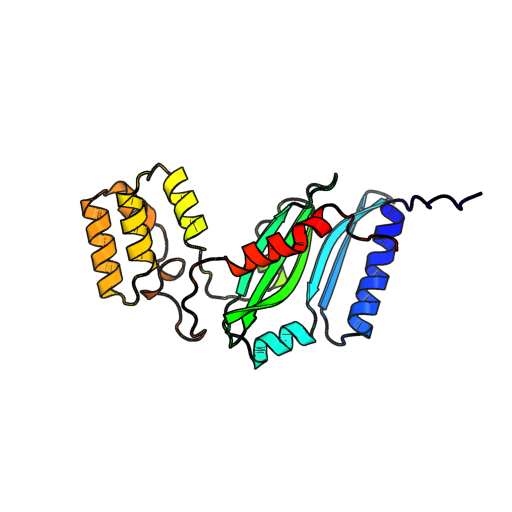 0.129 1.00 93.06 96 PHE A O 1
ATOM 771 N N . PRO A 1 97 ? -11.805 2.656 1.242 1.00 92.69 97 PRO A N 1
ATOM 772 C CA . PRO A 1 97 ? -11.094 2.351 2.481 1.00 92.69 97 PRO A CA 1
ATOM 773 C C . PRO A 1 97 ? -11.556 1.014 3.083 1.00 92.69 97 PRO A C 1
ATOM 775 O O . PRO A 1 97 ? -12.750 0.743 3.146 1.00 92.69 97 PRO A O 1
ATOM 778 N N . ILE A 1 98 ? -10.619 0.177 3.539 1.00 91.31 98 ILE A N 1
ATOM 779 C CA . ILE A 1 98 ? -10.909 -1.190 4.020 1.00 91.31 98 ILE A CA 1
ATOM 780 C C . ILE A 1 98 ? -10.584 -1.333 5.507 1.00 91.31 98 ILE A C 1
ATOM 782 O O . ILE A 1 98 ? -11.386 -1.847 6.292 1.00 91.31 98 ILE A O 1
ATOM 786 N N . ALA A 1 99 ? -9.381 -0.913 5.894 1.00 90.56 99 ALA A N 1
ATOM 787 C CA . ALA A 1 99 ? -8.866 -1.107 7.239 1.00 90.56 99 ALA A CA 1
ATOM 788 C C . ALA A 1 99 ? -7.829 -0.047 7.603 1.00 90.56 99 ALA A C 1
ATOM 790 O O . ALA A 1 99 ? -7.165 0.522 6.734 1.00 90.56 99 ALA A O 1
ATOM 791 N N . PHE A 1 100 ? -7.651 0.159 8.905 1.00 88.56 100 PHE A N 1
ATOM 792 C CA . PHE A 1 100 ? -6.650 1.067 9.451 1.00 88.56 100 PHE A CA 1
ATOM 793 C C . PHE A 1 100 ? -5.960 0.433 10.647 1.00 88.56 100 PHE A C 1
ATOM 795 O O . PHE A 1 100 ? -6.556 -0.343 11.400 1.00 88.56 100 PHE A O 1
ATOM 802 N N . ALA A 1 101 ? -4.704 0.800 10.845 1.00 87.00 101 ALA A N 1
ATOM 803 C CA . ALA A 1 101 ? -3.961 0.460 12.036 1.00 87.00 101 ALA A CA 1
ATOM 804 C C . ALA A 1 101 ? -3.270 1.692 12.597 1.00 87.00 101 ALA A C 1
ATOM 806 O O . ALA A 1 101 ? -2.678 2.465 11.856 1.00 87.00 101 ALA A O 1
ATOM 807 N N . ILE A 1 102 ? -3.305 1.842 13.912 1.00 85.12 102 ILE A N 1
ATOM 808 C CA . ILE A 1 102 ? -2.487 2.809 14.631 1.00 85.12 102 ILE A CA 1
ATOM 809 C C . ILE A 1 102 ? -1.389 2.002 15.299 1.00 85.12 102 ILE A C 1
ATOM 811 O O . ILE A 1 102 ? -1.683 1.063 16.041 1.00 85.12 102 ILE A O 1
ATOM 815 N N . ILE A 1 103 ? -0.139 2.335 15.011 1.00 81.06 103 ILE A N 1
ATOM 816 C CA . ILE A 1 103 ? 1.024 1.654 15.570 1.00 81.06 103 ILE A CA 1
ATOM 817 C C . ILE A 1 103 ? 1.928 2.653 16.272 1.00 81.06 103 ILE A C 1
ATOM 819 O O . ILE A 1 103 ? 2.165 3.759 15.781 1.00 81.06 103 ILE A O 1
ATOM 823 N N . ARG A 1 104 ? 2.468 2.231 17.410 1.00 76.31 104 ARG A N 1
ATOM 824 C CA . ARG A 1 104 ? 3.500 2.980 18.102 1.00 76.31 104 ARG A CA 1
ATOM 825 C C . ARG A 1 104 ? 4.863 2.720 17.473 1.00 76.31 104 ARG A C 1
ATOM 827 O O . ARG A 1 104 ? 5.293 1.576 17.342 1.00 76.31 104 ARG A O 1
ATOM 834 N N . GLY A 1 105 ? 5.567 3.788 17.107 1.00 70.50 105 GLY A N 1
ATOM 835 C CA . GLY A 1 105 ? 6.887 3.697 16.482 1.00 70.50 105 GLY A CA 1
ATOM 836 C C . GLY A 1 105 ? 6.864 3.158 15.045 1.00 70.50 105 GLY A C 1
ATOM 837 O O . GLY A 1 105 ? 5.873 3.269 14.324 1.00 70.50 105 GLY A O 1
ATOM 838 N N . ARG A 1 106 ? 8.004 2.628 14.584 1.00 62.88 106 ARG A N 1
ATOM 839 C CA . ARG A 1 106 ? 8.180 2.119 13.215 1.00 62.88 106 ARG A CA 1
ATOM 840 C C . ARG A 1 106 ? 8.255 0.599 13.236 1.00 62.88 106 ARG A C 1
ATOM 842 O O . ARG A 1 106 ? 9.326 0.046 13.450 1.00 62.88 106 ARG A O 1
ATOM 849 N N . GLU A 1 107 ? 7.136 -0.060 12.953 1.00 62.62 107 GLU A N 1
ATOM 850 C CA . GLU A 1 107 ? 7.105 -1.509 12.745 1.00 62.62 107 GLU A CA 1
ATOM 851 C C . GLU A 1 107 ? 6.843 -1.832 11.261 1.00 62.62 107 GLU A C 1
ATOM 853 O O . GLU A 1 107 ? 5.691 -1.916 10.833 1.00 62.62 107 GLU A O 1
ATOM 858 N N . PRO A 1 108 ? 7.900 -2.000 10.441 1.00 54.16 108 PRO A N 1
ATOM 859 C CA . PRO A 1 108 ? 7.780 -2.100 8.983 1.00 54.16 108 PRO A CA 1
ATOM 860 C C . PRO A 1 108 ? 7.060 -3.359 8.473 1.00 54.16 108 PRO A C 1
ATOM 862 O O . PRO A 1 108 ? 6.784 -3.439 7.284 1.00 54.16 108 PRO A O 1
ATOM 865 N N . ARG A 1 109 ? 6.749 -4.329 9.346 1.00 56.88 109 ARG A N 1
ATOM 866 C CA . ARG A 1 109 ? 6.124 -5.618 8.989 1.00 56.88 109 ARG A CA 1
ATOM 867 C C . ARG A 1 109 ? 4.739 -5.829 9.602 1.00 56.88 109 ARG A C 1
ATOM 869 O O . ARG A 1 109 ? 4.171 -6.910 9.478 1.00 56.88 109 ARG A O 1
ATOM 876 N N . TYR A 1 110 ? 4.180 -4.821 10.277 1.00 59.62 110 TYR A N 1
ATOM 877 C CA . TYR A 1 110 ? 2.898 -4.992 10.963 1.00 59.62 110 TYR A CA 1
ATOM 878 C C . TYR A 1 110 ? 1.760 -5.321 9.991 1.00 59.62 110 TYR A C 1
ATOM 880 O O . TYR A 1 110 ? 0.911 -6.140 10.314 1.00 59.62 110 TYR A O 1
ATOM 888 N N . MET A 1 111 ? 1.770 -4.755 8.782 1.00 58.72 111 MET A N 1
ATOM 889 C CA . MET A 1 111 ? 0.732 -5.050 7.787 1.00 58.72 111 MET A CA 1
ATOM 890 C C . MET A 1 111 ? 0.801 -6.506 7.314 1.00 58.72 111 MET A C 1
ATOM 892 O O . MET A 1 111 ? -0.234 -7.162 7.259 1.00 58.72 111 MET A O 1
ATOM 896 N N . ASP A 1 112 ? 1.998 -7.055 7.094 1.00 56.75 112 ASP A N 1
ATOM 897 C CA . ASP A 1 112 ? 2.164 -8.469 6.727 1.00 56.75 112 ASP A CA 1
ATOM 898 C C . ASP A 1 112 ? 1.639 -9.398 7.839 1.00 56.75 112 ASP A C 1
ATOM 900 O O . ASP A 1 112 ? 0.955 -10.384 7.569 1.00 56.75 112 ASP A O 1
ATOM 904 N N . LEU A 1 113 ? 1.883 -9.037 9.106 1.00 52.38 113 LEU A N 1
ATOM 905 C CA . LEU A 1 113 ? 1.380 -9.738 10.297 1.00 52.38 113 LEU A CA 1
ATOM 906 C C . LEU A 1 113 ? -0.140 -9.605 10.499 1.00 52.38 113 LEU A C 1
ATOM 908 O O . LEU A 1 113 ? -0.772 -10.511 11.040 1.00 52.38 113 LEU A O 1
ATOM 912 N N . VAL A 1 114 ? -0.723 -8.464 10.127 1.00 53.69 114 VAL A N 1
ATOM 913 C CA . VAL A 1 114 ? -2.151 -8.161 10.315 1.00 53.69 114 VAL A CA 1
ATOM 914 C C . VAL A 1 114 ? -3.005 -8.788 9.229 1.00 53.69 114 VAL A C 1
ATOM 916 O O . VAL A 1 114 ? -4.088 -9.289 9.537 1.00 53.69 114 VAL A O 1
ATOM 919 N N . PHE A 1 115 ? -2.529 -8.765 7.986 1.00 57.50 115 PHE A N 1
ATOM 920 C CA . PHE A 1 115 ? -3.254 -9.348 6.869 1.00 57.50 115 PHE A CA 1
ATOM 921 C C . PHE A 1 115 ? -2.963 -10.840 6.738 1.00 57.50 115 PHE A C 1
ATOM 923 O O . PHE A 1 115 ? -3.887 -11.570 6.416 1.00 57.50 115 PHE A O 1
ATOM 930 N N . GLY A 1 116 ? -1.769 -11.334 7.088 1.00 52.34 116 GLY A N 1
ATOM 931 C CA . GLY A 1 116 ? -1.497 -12.777 7.152 1.00 52.34 116 GLY A CA 1
ATOM 932 C C . GLY A 1 116 ? -1.713 -13.511 5.824 1.00 52.34 116 GLY A C 1
ATOM 933 O O . GLY A 1 116 ? -1.982 -14.711 5.828 1.00 52.34 116 GLY A O 1
ATOM 934 N N . VAL A 1 117 ? -1.630 -12.800 4.695 1.00 54.44 117 VAL A N 1
ATOM 935 C CA . VAL A 1 117 ? -1.912 -13.354 3.366 1.00 54.44 117 VAL A CA 1
ATOM 936 C C . VAL A 1 117 ? -0.716 -13.167 2.440 1.00 54.44 117 VAL A C 1
ATOM 938 O O . VAL A 1 117 ? -0.144 -12.082 2.347 1.00 54.44 117 VAL A O 1
ATOM 941 N N . PHE A 1 118 ? -0.382 -14.231 1.715 1.00 57.00 118 PHE A N 1
ATOM 942 C CA . PHE A 1 118 ? 0.623 -14.242 0.658 1.00 57.00 118 PHE A CA 1
ATOM 943 C C . PHE A 1 118 ? 0.023 -13.667 -0.634 1.00 57.00 118 PHE A C 1
ATOM 945 O O . PHE A 1 118 ? -0.522 -14.404 -1.457 1.00 57.00 118 PHE A O 1
ATOM 952 N N . PHE A 1 119 ? 0.094 -12.349 -0.813 1.00 72.50 119 PHE A N 1
ATOM 953 C CA . PHE A 1 119 ? -0.311 -11.690 -2.057 1.00 72.50 119 PHE A CA 1
ATOM 954 C C . PHE A 1 119 ? 0.889 -11.355 -2.948 1.00 72.50 119 PHE A C 1
ATOM 956 O O . PHE A 1 119 ? 2.043 -11.367 -2.525 1.00 72.50 119 PHE A O 1
ATOM 963 N N . GLU A 1 120 ? 0.612 -11.038 -4.213 1.00 82.00 120 GLU A N 1
ATOM 964 C CA . GLU A 1 120 ? 1.601 -10.398 -5.078 1.00 82.00 120 GLU A CA 1
ATOM 965 C C . GLU A 1 120 ? 1.886 -8.984 -4.553 1.00 82.00 120 GLU A C 1
ATOM 967 O O . GLU A 1 120 ? 1.002 -8.127 -4.541 1.00 82.00 120 GLU A O 1
ATOM 972 N N . HIS A 1 121 ? 3.120 -8.732 -4.117 1.00 84.44 121 HIS A N 1
ATOM 973 C CA . HIS A 1 121 ? 3.533 -7.413 -3.646 1.00 84.44 121 HIS A CA 1
ATOM 974 C C . HIS A 1 121 ? 3.983 -6.549 -4.822 1.00 84.44 121 HIS A C 1
ATOM 976 O O . HIS A 1 121 ? 4.936 -6.894 -5.515 1.00 84.44 121 HIS A O 1
ATOM 982 N N . ARG A 1 122 ? 3.344 -5.394 -5.019 1.00 89.81 122 ARG A N 1
ATOM 983 C CA . ARG A 1 122 ? 3.727 -4.416 -6.047 1.00 89.81 122 ARG A CA 1
ATOM 984 C C . ARG A 1 122 ? 4.331 -3.179 -5.393 1.00 89.81 122 ARG A C 1
ATOM 986 O O . ARG A 1 122 ? 3.751 -2.591 -4.483 1.00 89.81 122 ARG A O 1
ATOM 993 N N . HIS A 1 123 ? 5.495 -2.761 -5.857 1.00 90.31 123 HIS A N 1
ATOM 994 C CA . HIS A 1 123 ? 6.121 -1.512 -5.473 1.00 90.31 123 HIS A CA 1
ATOM 995 C C . HIS A 1 123 ? 5.464 -0.354 -6.219 1.00 90.31 123 HIS A C 1
ATOM 997 O O . HIS A 1 123 ? 5.366 -0.354 -7.444 1.00 90.31 123 HIS A O 1
ATOM 1003 N N . CYS A 1 124 ? 5.070 0.678 -5.474 1.00 91.56 124 CYS A N 1
ATOM 1004 C CA . CYS A 1 124 ? 4.672 1.950 -6.063 1.00 91.56 124 CYS A CA 1
ATOM 1005 C C . CYS A 1 124 ? 5.831 2.508 -6.899 1.00 91.56 124 CYS A C 1
ATOM 1007 O O . CYS A 1 124 ? 6.905 2.793 -6.361 1.00 91.56 124 CYS A O 1
ATOM 1009 N N . VAL A 1 125 ? 5.607 2.719 -8.196 1.00 94.00 125 VAL A N 1
ATOM 1010 C CA . VAL A 1 125 ? 6.660 3.145 -9.134 1.00 94.00 125 VAL A CA 1
ATOM 1011 C C . VAL A 1 125 ? 7.221 4.521 -8.771 1.00 94.00 125 VAL A C 1
ATOM 1013 O O . VAL A 1 125 ? 8.406 4.787 -8.957 1.00 94.00 125 VAL A O 1
ATOM 1016 N N . ARG A 1 126 ? 6.418 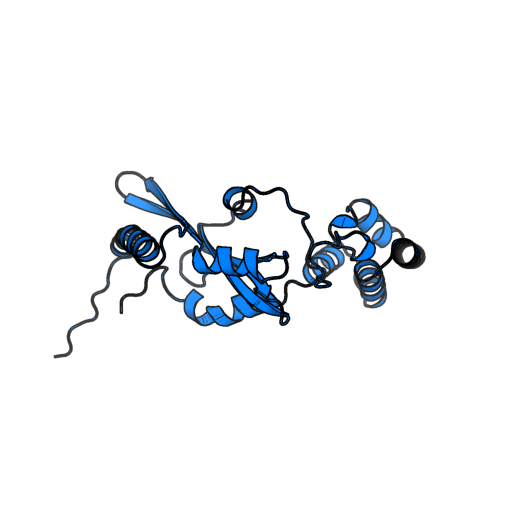5.385 -8.139 1.00 93.00 126 ARG A N 1
ATOM 1017 C CA . ARG A 1 126 ? 6.894 6.663 -7.587 1.00 93.00 126 ARG A CA 1
ATOM 1018 C C . ARG A 1 126 ? 7.899 6.460 -6.444 1.00 93.00 126 ARG A C 1
ATOM 1020 O O . ARG A 1 126 ? 8.921 7.141 -6.412 1.00 93.00 126 ARG A O 1
ATOM 1027 N N . HIS A 1 127 ? 7.652 5.520 -5.528 1.00 91.31 127 HIS A N 1
ATOM 1028 C CA . HIS A 1 127 ? 8.611 5.192 -4.464 1.00 91.31 127 HIS A CA 1
ATOM 1029 C C . HIS A 1 127 ? 9.855 4.496 -5.024 1.00 91.31 127 HIS A C 1
ATOM 1031 O O . HIS A 1 127 ? 10.971 4.826 -4.628 1.00 91.31 127 HIS A O 1
ATOM 1037 N N . LEU A 1 128 ? 9.676 3.600 -5.997 1.00 94.50 128 LEU A N 1
ATOM 1038 C CA . LEU A 1 128 ? 10.775 2.962 -6.717 1.00 94.50 128 LEU A CA 1
ATOM 1039 C C . LEU A 1 128 ? 11.678 3.997 -7.400 1.00 94.50 128 LEU A C 1
ATOM 1041 O O . LEU A 1 128 ? 12.893 3.925 -7.267 1.00 94.50 128 LEU A O 1
ATOM 1045 N N . HIS A 1 129 ? 11.089 5.008 -8.043 1.00 95.31 129 HIS A N 1
ATOM 1046 C CA . HIS A 1 129 ? 11.805 6.141 -8.627 1.00 95.31 129 HIS A CA 1
ATOM 1047 C C . HIS A 1 129 ? 12.595 6.949 -7.603 1.00 95.31 129 HIS A C 1
ATOM 1049 O O . HIS A 1 129 ? 13.742 7.302 -7.863 1.00 95.31 129 HIS A O 1
ATOM 1055 N N . ASN A 1 130 ? 12.014 7.231 -6.438 1.00 94.94 130 ASN A N 1
ATOM 1056 C CA . ASN A 1 130 ? 12.738 7.933 -5.382 1.00 94.94 130 ASN A CA 1
ATOM 1057 C C . ASN A 1 130 ? 13.938 7.107 -4.894 1.00 94.94 130 ASN A C 1
ATOM 1059 O O . ASN A 1 130 ? 15.028 7.653 -4.752 1.00 94.94 130 ASN A O 1
ATOM 1063 N N . ASN A 1 131 ? 13.773 5.793 -4.722 1.00 95.12 131 ASN A N 1
ATOM 1064 C CA . ASN A 1 131 ? 14.872 4.897 -4.355 1.00 95.12 131 ASN A CA 1
ATOM 1065 C C . ASN A 1 131 ? 15.952 4.830 -5.442 1.00 95.12 131 ASN A C 1
ATOM 1067 O O . ASN A 1 131 ? 17.137 4.866 -5.128 1.00 95.12 131 ASN A O 1
ATOM 1071 N N . PHE A 1 132 ? 15.545 4.778 -6.710 1.00 96.50 132 PHE A N 1
ATOM 1072 C CA . PHE A 1 132 ? 16.438 4.771 -7.865 1.00 96.50 132 PHE A CA 1
ATOM 1073 C C . PHE A 1 132 ? 17.285 6.051 -7.931 1.00 96.50 132 PHE A C 1
ATOM 1075 O O . PHE A 1 132 ? 18.507 5.983 -8.043 1.00 96.50 132 PHE A O 1
ATOM 1082 N N . LYS A 1 133 ? 16.663 7.220 -7.729 1.00 96.81 133 LYS A N 1
ATOM 1083 C CA . LYS A 1 133 ? 17.378 8.498 -7.602 1.00 96.81 133 LYS A CA 1
ATOM 1084 C C . LYS A 1 133 ? 18.343 8.518 -6.416 1.00 96.81 133 LYS A C 1
ATOM 1086 O O . LYS A 1 133 ? 19.483 8.950 -6.562 1.00 96.81 133 LYS A O 1
ATOM 1091 N N . ASN A 1 134 ? 17.896 8.047 -5.251 1.00 96.44 134 ASN A N 1
ATOM 1092 C CA . ASN A 1 134 ? 18.712 8.010 -4.033 1.00 96.44 134 ASN A CA 1
ATOM 1093 C C . ASN A 1 134 ? 19.923 7.075 -4.166 1.00 96.44 134 ASN A C 1
ATOM 1095 O O . ASN A 1 134 ? 20.936 7.303 -3.515 1.00 96.44 134 ASN A O 1
ATOM 1099 N N . ALA A 1 135 ? 19.839 6.058 -5.026 1.00 95.69 135 ALA A N 1
ATOM 1100 C CA . ALA A 1 135 ? 20.960 5.193 -5.385 1.00 95.69 135 ALA A CA 1
ATOM 1101 C C . ALA A 1 135 ? 21.947 5.841 -6.380 1.00 95.69 135 ALA A C 1
ATOM 1103 O O . ALA A 1 135 ? 22.910 5.203 -6.789 1.00 95.69 135 ALA A O 1
ATOM 1104 N N . GLY A 1 136 ? 21.729 7.102 -6.765 1.00 96.19 136 GLY A N 1
ATOM 1105 C CA . GLY A 1 136 ? 22.612 7.863 -7.650 1.00 96.19 136 GLY A CA 1
ATOM 1106 C C . GLY A 1 136 ? 22.141 7.940 -9.103 1.00 96.19 136 GLY A C 1
ATOM 1107 O O . GLY A 1 136 ? 22.704 8.718 -9.874 1.00 96.19 136 GLY A O 1
ATOM 1108 N N . HIS A 1 137 ? 21.079 7.222 -9.485 1.00 95.81 137 HIS A N 1
ATOM 1109 C CA . HIS A 1 137 ? 20.560 7.207 -10.857 1.00 95.81 137 HIS A CA 1
ATOM 1110 C C . HIS A 1 137 ? 19.653 8.414 -11.123 1.00 95.81 137 HIS A C 1
ATOM 1112 O O . HIS A 1 137 ? 18.421 8.344 -11.120 1.00 95.81 137 HIS A O 1
ATOM 1118 N N . ASN A 1 138 ? 20.288 9.567 -11.305 1.00 93.56 138 ASN A N 1
ATOM 1119 C CA . ASN A 1 138 ? 19.623 10.848 -11.493 1.00 93.56 138 ASN A CA 1
ATOM 1120 C C . ASN A 1 138 ? 19.483 11.212 -12.978 1.00 93.56 138 ASN A C 1
ATOM 1122 O O . ASN A 1 138 ? 20.206 10.718 -13.835 1.00 93.56 138 ASN A O 1
ATOM 1126 N N . GLY A 1 139 ? 18.567 12.134 -13.275 1.00 94.94 139 GLY A N 1
ATOM 1127 C CA . GLY A 1 139 ? 18.376 12.673 -14.622 1.00 94.94 139 GLY A CA 1
ATOM 1128 C C . GLY A 1 139 ? 17.100 12.190 -15.309 1.00 94.94 139 GLY A C 1
ATOM 1129 O O . GLY A 1 139 ? 16.553 11.123 -15.026 1.00 94.94 139 GLY A O 1
ATOM 1130 N N . ILE A 1 140 ? 16.596 13.027 -16.217 1.00 96.50 140 ILE A N 1
ATOM 1131 C CA . ILE A 1 140 ? 15.302 12.817 -16.877 1.00 96.50 140 ILE A CA 1
ATOM 1132 C C . ILE A 1 140 ? 15.307 11.608 -17.819 1.00 96.50 140 ILE A C 1
ATOM 1134 O O . ILE A 1 140 ? 14.298 10.916 -17.915 1.00 96.50 140 ILE A O 1
ATOM 1138 N N . ILE A 1 141 ? 16.442 11.317 -18.460 1.00 96.81 141 ILE A N 1
ATOM 1139 C CA . ILE A 1 141 ? 16.586 10.194 -19.396 1.00 96.81 141 ILE A CA 1
ATOM 1140 C C . ILE A 1 141 ? 16.433 8.862 -18.649 1.00 96.81 141 ILE A C 1
ATOM 1142 O O . ILE A 1 141 ? 15.562 8.065 -18.992 1.00 96.81 141 ILE A O 1
ATOM 1146 N N . LEU A 1 142 ? 17.199 8.665 -17.568 1.00 97.06 142 LEU A N 1
ATOM 1147 C CA . LEU A 1 142 ? 17.115 7.463 -16.730 1.00 97.06 142 LEU A CA 1
ATOM 1148 C C . LEU A 1 142 ? 15.743 7.317 -16.069 1.00 97.06 142 LEU A C 1
ATOM 1150 O O . LEU A 1 142 ? 15.184 6.222 -16.040 1.00 97.06 142 LEU A O 1
ATOM 1154 N N . LYS A 1 143 ? 15.156 8.427 -15.602 1.00 96.75 143 LYS A N 1
ATOM 1155 C CA . LYS A 1 143 ? 13.766 8.440 -15.135 1.00 96.75 143 LYS A CA 1
ATOM 1156 C C . LYS A 1 143 ? 12.833 7.900 -16.225 1.00 96.75 143 LYS A C 1
ATOM 1158 O O . LYS A 1 143 ? 12.085 6.965 -15.966 1.00 96.75 143 LYS A O 1
ATOM 1163 N N . ASN A 1 144 ? 12.855 8.468 -17.427 1.00 97.88 144 ASN A N 1
ATOM 1164 C CA . ASN A 1 144 ? 11.934 8.087 -18.499 1.00 97.88 144 ASN A CA 1
ATOM 1165 C C . ASN A 1 144 ? 12.112 6.630 -18.944 1.00 97.88 144 ASN A C 1
ATOM 1167 O O . ASN A 1 144 ? 11.108 5.946 -19.139 1.00 97.88 144 ASN A O 1
ATOM 1171 N N . SER A 1 145 ? 13.353 6.152 -19.046 1.00 97.19 145 SER A N 1
ATOM 1172 C CA . SER A 1 145 ? 13.654 4.748 -19.348 1.00 97.19 145 SER A CA 1
ATOM 1173 C C . SER A 1 145 ? 13.068 3.814 -18.280 1.00 97.19 145 SER A C 1
ATOM 1175 O O . SER A 1 145 ? 12.267 2.936 -18.599 1.00 97.19 145 SER A O 1
ATOM 1177 N N . MET A 1 146 ? 13.320 4.087 -16.995 1.00 97.00 146 MET A N 1
ATOM 1178 C CA . MET A 1 146 ? 12.755 3.305 -15.890 1.00 97.00 146 MET A CA 1
ATOM 1179 C C . MET A 1 146 ? 11.224 3.292 -15.904 1.00 97.00 146 MET A C 1
ATOM 1181 O O . MET A 1 146 ? 10.599 2.239 -15.777 1.00 97.00 146 MET A O 1
ATOM 1185 N N . TRP A 1 147 ? 10.601 4.455 -16.094 1.00 97.75 147 TRP A N 1
ATOM 1186 C CA . TRP A 1 147 ? 9.146 4.552 -16.148 1.00 97.75 147 TRP A CA 1
ATOM 1187 C C . TRP A 1 147 ? 8.545 3.817 -17.353 1.00 97.75 147 TRP A C 1
ATOM 1189 O O . TRP A 1 147 ? 7.401 3.369 -17.273 1.00 97.75 147 TRP A O 1
ATOM 1199 N N . SER A 1 148 ? 9.279 3.701 -18.460 1.00 97.88 148 SER A N 1
ATOM 1200 C CA . SER A 1 148 ? 8.851 2.951 -19.645 1.00 97.88 148 SER A CA 1
ATOM 1201 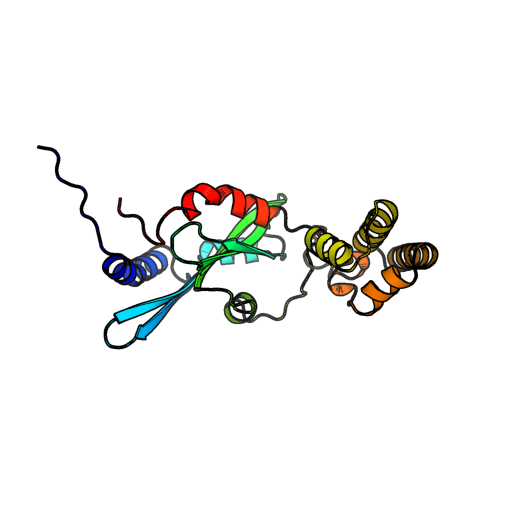C C . SER A 1 148 ? 8.919 1.446 -19.386 1.00 97.88 148 SER A C 1
ATOM 1203 O O . SER A 1 148 ? 7.912 0.765 -19.577 1.00 97.88 148 SER A O 1
ATOM 1205 N N . ALA A 1 149 ? 10.014 0.955 -18.795 1.00 97.44 149 ALA A N 1
ATOM 1206 C CA . ALA A 1 149 ? 10.132 -0.436 -18.350 1.00 97.44 149 ALA A CA 1
ATOM 1207 C C . ALA A 1 149 ? 9.057 -0.815 -17.308 1.00 97.44 149 ALA A C 1
ATOM 1209 O O . ALA A 1 149 ? 8.430 -1.871 -17.400 1.00 97.44 149 ALA A O 1
ATOM 1210 N N . ALA A 1 150 ? 8.761 0.066 -16.346 1.00 97.31 150 ALA A N 1
ATOM 1211 C CA . ALA A 1 150 ? 7.712 -0.172 -15.351 1.00 97.31 150 ALA A CA 1
ATOM 1212 C C . ALA A 1 150 ? 6.298 -0.223 -15.970 1.00 97.31 150 ALA A C 1
ATOM 1214 O O . ALA A 1 150 ? 5.431 -0.970 -15.509 1.00 97.31 150 ALA A O 1
ATOM 1215 N N . ARG A 1 151 ? 6.046 0.570 -17.024 1.00 96.62 151 ARG A N 1
ATOM 1216 C CA . ARG A 1 151 ? 4.743 0.647 -17.707 1.00 96.62 151 ARG A CA 1
ATOM 1217 C C . ARG A 1 151 ? 4.542 -0.386 -18.813 1.00 96.62 151 ARG A C 1
ATOM 1219 O O . ARG A 1 151 ? 3.394 -0.533 -19.239 1.00 96.62 151 ARG A O 1
ATOM 1226 N N . ALA A 1 152 ? 5.602 -1.059 -19.259 1.00 97.12 152 ALA A N 1
ATOM 1227 C CA . ALA A 1 152 ? 5.551 -2.071 -20.308 1.00 97.12 152 ALA A CA 1
ATOM 1228 C C . ALA A 1 152 ? 4.468 -3.115 -20.009 1.00 97.12 152 ALA A C 1
ATOM 1230 O O . ALA A 1 152 ? 4.393 -3.636 -18.899 1.00 97.12 152 ALA A O 1
ATOM 1231 N N . THR A 1 153 ? 3.609 -3.396 -20.987 1.00 95.19 153 THR A N 1
ATOM 1232 C CA . THR A 1 153 ? 2.433 -4.271 -20.828 1.00 95.19 153 THR A CA 1
ATOM 1233 C C . THR A 1 153 ? 2.685 -5.711 -21.259 1.00 95.19 153 THR A C 1
ATOM 1235 O O . THR A 1 153 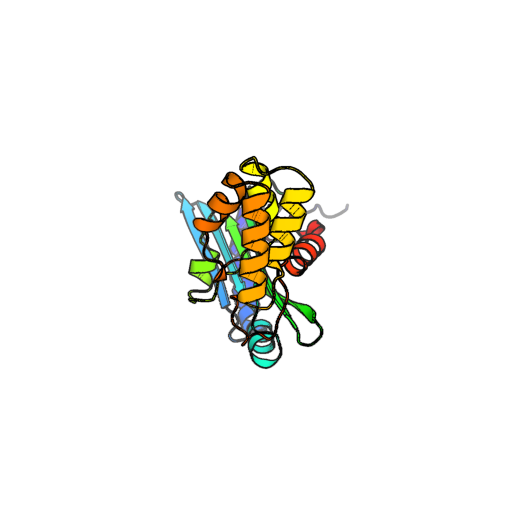? 1.898 -6.586 -20.915 1.00 95.19 153 THR A O 1
ATOM 1238 N N . THR A 1 154 ? 3.773 -5.971 -21.985 1.00 96.56 154 THR A N 1
ATOM 1239 C CA . THR A 1 154 ? 4.175 -7.304 -22.442 1.00 96.56 154 THR A CA 1
ATOM 1240 C C . THR A 1 154 ? 5.645 -7.550 -22.123 1.00 96.56 154 THR A C 1
ATOM 1242 O O . THR A 1 154 ? 6.419 -6.600 -21.988 1.00 96.56 154 THR A O 1
ATOM 1245 N N . ILE A 1 155 ? 6.026 -8.824 -21.999 1.00 97.75 155 ILE A N 1
ATOM 1246 C CA . ILE A 1 155 ? 7.414 -9.221 -21.723 1.00 97.75 155 ILE A CA 1
ATOM 1247 C C . ILE A 1 155 ? 8.372 -8.721 -22.823 1.00 97.75 155 ILE A C 1
ATOM 1249 O O . ILE A 1 155 ? 9.333 -8.050 -22.461 1.00 97.75 155 ILE A O 1
ATOM 1253 N N . PRO A 1 156 ? 8.090 -8.883 -24.135 1.00 98.50 156 PRO A N 1
ATOM 1254 C CA . PRO A 1 156 ? 8.997 -8.376 -25.171 1.00 98.50 156 PRO A CA 1
ATOM 1255 C C . PRO A 1 156 ? 9.191 -6.856 -25.121 1.00 98.50 156 PRO A C 1
ATOM 1257 O O . PRO A 1 156 ? 10.282 -6.348 -25.357 1.00 98.50 156 PRO A O 1
ATOM 1260 N N . TRP A 1 157 ? 8.136 -6.103 -24.783 1.00 98.06 157 TRP A N 1
ATOM 1261 C CA . TRP A 1 157 ? 8.252 -4.652 -24.637 1.00 98.06 157 TRP A CA 1
ATOM 1262 C C . TRP A 1 157 ? 9.082 -4.282 -23.409 1.00 98.06 157 TRP A C 1
ATOM 1264 O O . TRP A 1 157 ? 9.868 -3.342 -23.450 1.00 98.06 157 TRP A O 1
ATOM 1274 N N . TYR A 1 158 ? 8.914 -5.018 -22.312 1.00 98.19 158 TYR A N 1
ATOM 1275 C CA . TYR A 1 158 ? 9.726 -4.842 -21.116 1.00 98.19 158 TYR A CA 1
ATOM 1276 C C . TYR A 1 158 ? 11.209 -5.085 -21.407 1.00 98.19 158 TYR A C 1
ATOM 1278 O O . TYR A 1 158 ? 12.028 -4.237 -21.065 1.00 98.19 158 TYR A O 1
ATOM 1286 N N . GLU A 1 159 ? 11.539 -6.190 -22.075 1.00 98.00 159 GLU A N 1
ATOM 1287 C CA . GLU A 1 159 ? 12.912 -6.539 -22.454 1.00 98.00 159 GLU A CA 1
ATOM 1288 C C . GLU A 1 159 ? 13.538 -5.445 -23.326 1.00 98.00 159 GLU A C 1
ATOM 1290 O O . GLU A 1 159 ? 14.624 -4.963 -23.009 1.00 98.00 159 GLU A O 1
ATOM 1295 N N . ALA A 1 160 ? 12.809 -4.950 -24.332 1.00 98.25 160 ALA A N 1
ATOM 1296 C CA . ALA A 1 160 ? 13.270 -3.847 -25.174 1.00 98.25 160 ALA A CA 1
ATOM 1297 C C . ALA A 1 160 ? 13.498 -2.536 -24.391 1.00 98.25 160 ALA A C 1
ATOM 1299 O O . ALA A 1 160 ? 14.432 -1.791 -24.678 1.00 98.25 160 ALA A O 1
ATOM 1300 N N . GLU A 1 161 ? 12.662 -2.211 -23.397 1.00 98.06 161 GLU A N 1
ATOM 1301 C CA . GLU A 1 161 ? 12.880 -1.028 -22.547 1.00 98.06 161 GLU A CA 1
ATOM 1302 C C . GLU A 1 161 ? 14.058 -1.202 -21.577 1.00 98.06 161 GLU A C 1
ATOM 1304 O O . GLU A 1 161 ? 14.756 -0.231 -21.274 1.00 98.06 161 GLU A O 1
ATOM 1309 N N . MET A 1 162 ? 14.299 -2.427 -21.105 1.00 97.94 162 MET A N 1
ATOM 1310 C CA . MET A 1 162 ? 15.460 -2.758 -20.278 1.00 97.94 162 MET A CA 1
ATOM 1311 C C . MET A 1 162 ? 16.765 -2.698 -21.078 1.00 97.94 162 MET A C 1
ATOM 1313 O O . MET A 1 162 ? 17.749 -2.162 -20.574 1.00 97.94 162 MET A O 1
ATOM 1317 N N . GLU A 1 163 ? 16.766 -3.156 -22.330 1.00 97.81 163 GLU A N 1
ATOM 1318 C CA . GLU A 1 163 ? 17.908 -3.036 -23.246 1.00 97.81 163 GLU A CA 1
ATOM 1319 C C . GLU A 1 163 ? 18.251 -1.565 -23.524 1.00 97.81 163 GLU A C 1
ATOM 1321 O O . GLU A 1 163 ? 19.394 -1.149 -23.350 1.00 97.81 163 GLU A O 1
ATOM 1326 N N . LYS A 1 164 ? 17.246 -0.719 -23.793 1.00 97.62 164 LYS A N 1
ATOM 1327 C CA . LYS A 1 164 ? 17.461 0.738 -23.896 1.00 97.62 164 LYS A CA 1
ATOM 1328 C C . LYS A 1 164 ? 18.088 1.322 -22.628 1.00 97.62 164 LYS A C 1
ATOM 1330 O O . LYS A 1 164 ? 18.895 2.244 -22.709 1.00 97.62 164 LYS A O 1
ATOM 1335 N N . MET A 1 165 ? 17.699 0.839 -21.444 1.00 97.56 165 MET A N 1
ATOM 1336 C CA . MET A 1 165 ? 18.306 1.287 -20.186 1.00 97.56 165 MET A CA 1
ATOM 1337 C C . MET A 1 165 ? 19.777 0.883 -20.094 1.00 97.56 165 MET A C 1
ATOM 1339 O O . MET A 1 165 ? 20.583 1.691 -19.636 1.00 97.56 165 MET A O 1
ATOM 1343 N N . LEU A 1 166 ? 20.115 -0.334 -20.528 1.00 97.56 166 LEU A N 1
ATOM 1344 C CA . LEU A 1 166 ? 21.484 -0.842 -20.573 1.00 97.56 166 LEU A CA 1
ATOM 1345 C C . LEU A 1 166 ? 22.372 0.024 -21.474 1.00 97.56 166 LEU A C 1
ATOM 1347 O O . LEU A 1 166 ? 23.456 0.414 -21.037 1.00 97.56 166 LEU A O 1
ATOM 1351 N N . ASP A 1 167 ? 21.876 0.406 -22.654 1.00 97.62 167 ASP A N 1
ATOM 1352 C CA . ASP A 1 167 ? 22.577 1.309 -23.579 1.00 97.62 167 ASP A CA 1
ATOM 1353 C C . ASP A 1 167 ? 22.840 2.693 -22.967 1.00 97.62 167 ASP A C 1
ATOM 1355 O O . ASP A 1 167 ? 23.872 3.316 -23.217 1.00 97.62 167 ASP A O 1
ATOM 1359 N N . ILE A 1 168 ? 21.907 3.193 -22.148 1.00 96.81 168 ILE A N 1
ATOM 1360 C CA . ILE A 1 168 ? 22.049 4.486 -21.463 1.00 96.81 168 ILE A CA 1
ATOM 1361 C C . ILE A 1 168 ? 23.011 4.372 -20.273 1.00 96.81 168 ILE A C 1
ATOM 1363 O O . ILE A 1 168 ? 23.813 5.275 -20.026 1.00 96.81 168 ILE A O 1
ATOM 1367 N N . SER A 1 169 ? 22.878 3.318 -19.465 1.00 97.56 169 SER A N 1
ATOM 1368 C CA . SER A 1 169 ? 23.678 3.108 -18.262 1.00 97.56 169 SER A CA 1
ATOM 1369 C C . SER A 1 169 ? 23.591 1.667 -17.760 1.00 97.56 169 SER A C 1
ATOM 1371 O O . SER A 1 169 ? 22.595 1.254 -17.162 1.00 97.56 169 SER A O 1
ATOM 1373 N N . THR A 1 170 ? 24.707 0.945 -17.856 1.00 97.38 170 THR A N 1
ATOM 1374 C CA . THR A 1 170 ? 24.866 -0.393 -17.268 1.00 97.38 170 THR A CA 1
ATOM 1375 C C . THR A 1 170 ? 24.598 -0.403 -15.761 1.00 97.38 170 THR A C 1
ATOM 1377 O O . THR A 1 170 ? 23.891 -1.274 -15.270 1.00 97.38 170 THR A O 1
ATOM 1380 N N . TYR A 1 171 ? 25.044 0.623 -15.025 1.00 97.00 171 TYR A N 1
ATOM 1381 C CA . TYR A 1 171 ? 24.783 0.734 -13.585 1.00 97.00 171 TYR A CA 1
ATOM 1382 C C . TYR A 1 171 ? 23.287 0.831 -13.250 1.00 97.00 171 TYR A C 1
ATOM 1384 O O . TYR A 1 171 ? 22.843 0.288 -12.240 1.00 97.00 171 TYR A O 1
ATOM 1392 N N . ALA A 1 172 ? 22.505 1.544 -14.069 1.00 97.00 172 ALA A N 1
ATOM 1393 C CA . ALA A 1 172 ? 21.060 1.645 -13.882 1.00 97.00 172 ALA A CA 1
ATOM 1394 C C . ALA A 1 172 ? 20.357 0.315 -14.177 1.00 97.00 172 ALA A C 1
ATOM 1396 O O . ALA A 1 172 ? 19.490 -0.100 -13.408 1.00 97.00 172 ALA A O 1
ATOM 1397 N N . TYR A 1 173 ? 20.759 -0.358 -15.256 1.00 97.25 173 TYR A N 1
ATOM 1398 C CA . TYR A 1 173 ? 20.280 -1.692 -15.607 1.00 97.25 173 TYR A CA 1
ATOM 1399 C C . TYR A 1 173 ? 20.556 -2.704 -14.481 1.00 97.25 173 TYR A C 1
ATOM 1401 O O . TYR A 1 173 ? 19.638 -3.364 -13.988 1.00 97.25 173 TYR A O 1
ATOM 1409 N N . ASP A 1 174 ? 21.788 -2.739 -13.970 1.00 96.81 174 ASP A N 1
ATOM 1410 C CA . ASP A 1 174 ? 22.192 -3.638 -12.884 1.00 96.81 174 ASP A CA 1
ATOM 1411 C C . ASP A 1 174 ? 21.428 -3.387 -11.581 1.00 96.81 174 ASP A C 1
ATOM 1413 O O . ASP A 1 174 ? 21.140 -4.324 -10.828 1.00 96.81 174 ASP A O 1
ATOM 1417 N N . TRP A 1 175 ? 21.021 -2.144 -11.315 1.00 96.50 175 TRP A N 1
ATOM 1418 C CA . TRP A 1 175 ? 20.184 -1.827 -10.156 1.00 96.50 175 TRP A CA 1
ATOM 1419 C C . TRP A 1 175 ? 18.834 -2.559 -10.184 1.00 96.50 175 TRP A C 1
ATOM 1421 O O . TRP A 1 175 ? 18.299 -2.929 -9.129 1.00 96.50 175 TRP A O 1
ATOM 1431 N N . PHE A 1 176 ? 18.295 -2.791 -11.383 1.00 95.75 176 PHE A N 1
ATOM 1432 C CA . PHE A 1 176 ? 17.054 -3.526 -11.610 1.00 95.75 176 PHE A CA 1
ATOM 1433 C C . PHE A 1 176 ? 17.246 -5.038 -11.744 1.00 95.75 176 PHE A C 1
ATOM 1435 O O . PHE A 1 176 ? 16.342 -5.762 -11.337 1.00 95.75 176 PHE A O 1
ATOM 1442 N N . ASN A 1 177 ? 18.405 -5.532 -12.195 1.00 89.44 177 ASN A N 1
ATOM 1443 C CA . ASN A 1 177 ? 18.693 -6.979 -12.261 1.00 89.44 177 ASN A CA 1
ATOM 1444 C C . ASN A 1 177 ? 18.519 -7.690 -10.913 1.00 89.44 177 ASN A C 1
ATOM 1446 O O . ASN A 1 177 ? 18.111 -8.846 -10.848 1.00 89.44 177 ASN A O 1
ATOM 1450 N N . HIS A 1 178 ? 18.768 -6.977 -9.816 1.00 87.25 178 HIS A N 1
ATOM 1451 C CA . HIS A 1 178 ? 18.600 -7.493 -8.459 1.00 87.25 178 HIS A CA 1
ATOM 1452 C C . HIS A 1 178 ? 17.156 -7.379 -7.930 1.00 87.25 178 HIS A C 1
ATOM 1454 O O . HIS A 1 178 ? 16.923 -7.580 -6.736 1.00 87.25 178 HIS A O 1
ATOM 1460 N N . LYS A 1 179 ? 16.178 -6.992 -8.764 1.00 93.12 179 LYS A N 1
ATOM 1461 C CA . LYS A 1 179 ? 14.780 -6.753 -8.366 1.00 93.12 179 LYS A CA 1
ATOM 1462 C C . LYS A 1 179 ? 13.817 -7.544 -9.250 1.00 93.12 179 LYS A C 1
ATOM 1464 O O . LYS A 1 179 ? 13.738 -7.261 -10.444 1.00 93.12 179 LYS A O 1
ATOM 1469 N N . PRO A 1 180 ? 12.999 -8.449 -8.687 1.00 94.00 180 PRO A N 1
ATOM 1470 C CA . PRO A 1 180 ? 12.067 -9.235 -9.485 1.00 94.00 180 PRO A CA 1
ATOM 1471 C C . PRO A 1 180 ? 11.057 -8.335 -10.228 1.00 94.00 180 PRO A C 1
ATOM 1473 O O . PRO A 1 180 ? 10.352 -7.556 -9.577 1.00 94.00 180 PRO A O 1
ATOM 1476 N N . PRO A 1 181 ? 10.928 -8.437 -11.566 1.00 95.44 181 PRO A N 1
ATOM 1477 C CA . PRO A 1 181 ? 10.010 -7.604 -12.354 1.00 95.44 181 PRO A CA 1
ATOM 1478 C C . PRO A 1 181 ? 8.540 -7.735 -11.942 1.00 95.44 181 PRO A C 1
ATOM 1480 O O . PRO A 1 181 ? 7.793 -6.760 -12.012 1.00 95.44 181 PRO A O 1
ATOM 1483 N N . ILE A 1 182 ? 8.147 -8.898 -11.408 1.00 93.19 182 ILE A N 1
ATOM 1484 C CA . ILE A 1 182 ? 6.820 -9.150 -10.819 1.00 93.19 182 ILE A CA 1
ATOM 1485 C C . ILE A 1 182 ? 6.451 -8.164 -9.702 1.00 93.19 182 ILE A C 1
ATOM 1487 O O . ILE A 1 182 ? 5.273 -7.965 -9.421 1.00 93.19 182 ILE A O 1
ATOM 1491 N N . ASN A 1 183 ? 7.433 -7.508 -9.075 1.00 92.81 183 ASN A N 1
ATOM 1492 C CA . ASN A 1 183 ? 7.176 -6.511 -8.046 1.00 92.81 183 ASN A CA 1
ATOM 1493 C C . ASN A 1 183 ? 7.064 -5.083 -8.590 1.00 92.81 183 ASN A C 1
ATOM 1495 O O . ASN A 1 183 ? 6.699 -4.202 -7.820 1.00 92.81 183 ASN A O 1
ATOM 1499 N N . TRP A 1 184 ? 7.382 -4.787 -9.854 1.00 94.81 184 TRP A N 1
ATOM 1500 C CA . TRP A 1 184 ? 7.452 -3.385 -10.295 1.00 94.81 184 TRP A CA 1
ATOM 1501 C C . TRP A 1 184 ? 7.130 -3.085 -11.766 1.00 94.81 184 TRP A C 1
ATOM 1503 O O . TRP A 1 184 ? 6.945 -1.911 -12.092 1.00 94.81 184 TRP A O 1
ATOM 1513 N N . SER A 1 185 ? 7.020 -4.087 -12.642 1.00 96.00 185 SER A N 1
ATOM 1514 C CA . SER A 1 185 ? 6.633 -3.901 -14.046 1.00 96.00 185 SER A CA 1
ATOM 1515 C C . SER A 1 185 ? 5.284 -4.546 -14.356 1.00 96.00 185 SER A C 1
ATOM 1517 O O . SER A 1 185 ? 5.043 -5.707 -14.027 1.00 96.00 185 SER A O 1
ATOM 1519 N N . ARG A 1 186 ? 4.414 -3.805 -15.054 1.00 95.38 186 ARG A N 1
ATOM 1520 C CA . ARG A 1 186 ? 3.051 -4.250 -15.406 1.00 95.38 186 ARG A CA 1
ATOM 1521 C C . ARG A 1 186 ? 3.020 -5.547 -16.202 1.00 95.38 186 ARG A C 1
ATOM 1523 O O . ARG A 1 186 ? 2.132 -6.361 -15.980 1.00 95.38 186 ARG A O 1
ATOM 1530 N N . SER A 1 187 ? 3.980 -5.731 -17.099 1.00 95.75 187 SER A N 1
ATOM 1531 C CA . SER A 1 187 ? 4.131 -6.919 -17.945 1.00 95.75 187 SER A CA 1
ATOM 1532 C C . SER A 1 187 ? 4.230 -8.225 -17.150 1.00 95.75 187 SER A C 1
ATOM 1534 O O . SER A 1 187 ? 3.912 -9.280 -17.689 1.00 95.75 187 SER A O 1
ATOM 1536 N N . HIS A 1 188 ? 4.637 -8.150 -15.879 1.00 95.00 188 HIS A N 1
ATOM 1537 C CA . HIS A 1 188 ? 4.859 -9.299 -15.003 1.00 95.00 188 HIS A CA 1
ATOM 1538 C C . HIS A 1 188 ? 3.815 -9.429 -13.885 1.00 95.00 188 HIS A C 1
ATOM 1540 O O . HIS A 1 188 ? 3.888 -10.362 -13.089 1.00 95.00 188 HIS A O 1
ATOM 1546 N N . PHE A 1 189 ? 2.852 -8.510 -13.797 1.00 93.50 189 PHE A N 1
ATOM 1547 C CA . PHE A 1 189 ? 1.795 -8.562 -12.789 1.00 93.50 189 PHE A CA 1
ATOM 1548 C C . PHE A 1 189 ? 0.724 -9.590 -13.145 1.00 93.50 189 PHE A C 1
ATOM 1550 O O . PHE A 1 189 ? 0.360 -9.762 -14.311 1.00 93.50 189 PHE A O 1
ATOM 1557 N N . LYS A 1 190 ? 0.119 -10.210 -12.126 1.00 90.12 190 LYS A N 1
ATOM 1558 C CA . LYS A 1 190 ? -1.100 -11.003 -12.317 1.00 90.12 190 LYS A CA 1
ATOM 1559 C C . LYS A 1 190 ? -2.217 -10.160 -12.928 1.00 90.12 190 LYS A C 1
ATOM 1561 O O . LYS A 1 190 ? -2.491 -9.034 -12.504 1.00 90.12 190 LYS A O 1
ATOM 1566 N N . VAL A 1 191 ? -2.918 -10.775 -13.876 1.00 88.81 191 VAL A N 1
ATOM 1567 C CA . VAL A 1 191 ? -4.036 -10.178 -14.621 1.00 88.81 191 VAL A CA 1
ATOM 1568 C C . VAL A 1 191 ? -5.396 -10.356 -13.942 1.00 88.81 191 VAL A C 1
ATOM 1570 O O . VAL A 1 191 ? -6.381 -9.792 -14.420 1.00 88.81 191 VAL A O 1
ATOM 1573 N N . ASP A 1 192 ? -5.472 -11.147 -12.869 1.00 87.44 192 ASP A N 1
ATOM 1574 C CA . ASP A 1 192 ? -6.704 -11.401 -12.106 1.00 87.44 192 ASP A CA 1
ATOM 1575 C C . ASP A 1 192 ? -7.350 -10.115 -11.562 1.00 87.44 192 ASP A C 1
ATOM 1577 O O . ASP A 1 192 ? -8.534 -9.908 -11.816 1.00 87.44 192 ASP A O 1
ATOM 1581 N N . PRO A 1 193 ? -6.602 -9.158 -10.972 1.00 84.81 193 PRO A N 1
ATOM 1582 C CA . PRO A 1 193 ? -7.222 -7.968 -10.396 1.00 84.81 193 PRO A CA 1
ATOM 1583 C C . PRO A 1 193 ? -7.778 -6.970 -11.423 1.00 84.81 193 PRO A C 1
ATOM 1585 O O . PRO A 1 193 ? -8.331 -5.943 -11.030 1.00 84.81 193 PRO A O 1
ATOM 1588 N N . LYS A 1 194 ? -7.564 -7.217 -12.730 1.00 85.12 194 LYS A N 1
ATOM 1589 C CA . LYS A 1 194 ? -7.953 -6.341 -13.852 1.00 85.12 194 LYS A CA 1
ATOM 1590 C C . LYS A 1 194 ? -7.629 -4.869 -13.590 1.00 85.12 194 LYS A C 1
ATOM 1592 O O . LYS A 1 194 ? -8.422 -3.992 -13.896 1.00 85.12 194 LYS A O 1
ATOM 1597 N N . CYS A 1 195 ? -6.479 -4.589 -12.990 1.00 84.06 195 CYS A N 1
ATOM 1598 C CA . CYS A 1 195 ? -6.104 -3.257 -12.532 1.00 84.06 195 CYS A CA 1
ATOM 1599 C C . CYS A 1 195 ? -4.706 -2.913 -13.043 1.00 84.06 195 CYS A C 1
ATOM 1601 O O . CYS A 1 195 ? -3.768 -3.692 -12.863 1.00 84.06 195 CYS A O 1
ATOM 1603 N N . ASP A 1 196 ? -4.578 -1.751 -13.678 1.00 84.06 196 ASP A N 1
ATOM 1604 C CA . ASP A 1 196 ? -3.340 -1.236 -14.261 1.00 84.06 196 ASP A CA 1
ATOM 1605 C C . ASP A 1 196 ? -2.619 -0.208 -13.379 1.00 84.06 196 ASP A C 1
ATOM 1607 O O . ASP A 1 196 ? -1.593 0.347 -13.783 1.00 84.06 196 ASP A O 1
ATOM 1611 N N . ILE A 1 197 ? -3.123 0.025 -12.166 1.00 87.31 197 ILE A N 1
ATOM 1612 C CA . ILE A 1 197 ? -2.537 0.965 -11.217 1.00 87.31 197 ILE A CA 1
ATOM 1613 C C . ILE A 1 197 ? -1.147 0.483 -10.786 1.00 87.31 197 ILE A C 1
ATOM 1615 O O . ILE A 1 197 ? -0.961 -0.623 -10.280 1.00 87.31 197 ILE A O 1
ATOM 1619 N N . ILE A 1 198 ? -0.170 1.373 -10.959 1.00 89.19 198 ILE A N 1
ATOM 1620 C CA . ILE A 1 198 ? 1.236 1.205 -10.548 1.00 89.19 198 ILE A CA 1
ATOM 1621 C C . ILE A 1 198 ? 1.676 2.251 -9.516 1.00 89.19 198 ILE A C 1
ATOM 1623 O O . ILE A 1 198 ? 2.846 2.329 -9.133 1.00 89.19 198 ILE A O 1
ATOM 1627 N N . LEU A 1 199 ? 0.737 3.102 -9.103 1.00 88.00 199 LEU A N 1
ATOM 1628 C CA . LEU A 1 199 ? 0.945 4.220 -8.193 1.00 88.00 199 LEU A CA 1
ATOM 1629 C C . LEU A 1 199 ? 0.093 4.040 -6.950 1.00 88.00 199 LEU A C 1
ATOM 1631 O O . LEU A 1 199 ? -1.013 3.518 -7.018 1.00 88.00 199 LEU A O 1
ATOM 1635 N N . ASN A 1 200 ? 0.573 4.564 -5.830 1.00 83.00 200 ASN A N 1
ATOM 1636 C CA . ASN A 1 200 ? -0.167 4.548 -4.573 1.00 83.00 200 ASN A CA 1
ATOM 1637 C C . ASN A 1 200 ? -1.033 5.804 -4.376 1.00 83.00 200 ASN A C 1
ATOM 1639 O O . ASN A 1 200 ? -1.254 6.227 -3.244 1.00 83.00 200 ASN A O 1
ATOM 1643 N N . ASN A 1 201 ? -1.492 6.422 -5.472 1.00 84.31 201 ASN A N 1
ATOM 1644 C CA . ASN A 1 201 ? -2.177 7.719 -5.437 1.00 84.31 201 ASN A CA 1
ATOM 1645 C C . ASN A 1 201 ? -3.411 7.695 -4.525 1.00 84.31 201 ASN A C 1
ATOM 1647 O O . ASN A 1 201 ? -3.665 8.665 -3.827 1.00 84.31 201 ASN A O 1
ATOM 1651 N N . LEU A 1 202 ? -4.157 6.586 -4.495 1.00 84.56 202 LEU A N 1
ATOM 1652 C CA . LEU A 1 202 ? -5.350 6.466 -3.655 1.00 84.56 202 LEU A CA 1
ATOM 1653 C C . LEU A 1 202 ? -5.012 6.478 -2.167 1.00 84.56 202 LEU A C 1
ATOM 1655 O O . LEU A 1 202 ? -5.691 7.152 -1.399 1.00 84.56 202 LEU A O 1
ATOM 1659 N N . CYS A 1 203 ? -3.942 5.803 -1.753 1.00 84.50 203 CYS A N 1
ATOM 1660 C CA . CYS A 1 203 ? -3.494 5.899 -0.371 1.00 84.50 203 CYS A CA 1
ATOM 1661 C C . CYS A 1 203 ? -2.955 7.290 -0.043 1.00 84.50 203 CYS A C 1
ATOM 1663 O O . CYS A 1 203 ? -3.223 7.789 1.042 1.00 84.50 203 CYS A O 1
ATOM 1665 N N . GLU A 1 204 ? -2.253 7.947 -0.970 1.00 85.12 204 GLU A N 1
ATOM 1666 C CA . GLU A 1 204 ? -1.799 9.329 -0.774 1.00 85.12 204 GLU A CA 1
ATOM 1667 C C . GLU A 1 204 ? -2.978 10.297 -0.626 1.00 85.12 204 GLU A C 1
ATOM 1669 O O . GLU A 1 204 ? -2.973 11.137 0.273 1.00 85.12 204 GLU A O 1
ATOM 1674 N N . SER A 1 205 ? -4.016 10.149 -1.452 1.00 86.31 205 SER A N 1
ATOM 1675 C CA . SER A 1 205 ? -5.257 10.917 -1.352 1.00 86.31 205 SER A CA 1
ATOM 1676 C C . SER A 1 205 ? -6.010 10.618 -0.056 1.00 86.31 205 SER A C 1
ATOM 1678 O O . SER A 1 205 ? -6.485 11.552 0.587 1.00 86.31 205 SER A O 1
ATOM 1680 N N . PHE A 1 206 ? -6.083 9.352 0.372 1.00 87.00 206 PHE A N 1
ATOM 1681 C CA . PHE A 1 206 ? -6.684 8.982 1.657 1.00 87.00 206 PHE A CA 1
ATOM 1682 C C . PHE A 1 206 ? -5.939 9.654 2.809 1.00 87.00 206 PHE A C 1
ATOM 1684 O O . PHE A 1 206 ? -6.525 10.320 3.661 1.00 87.00 206 PHE A O 1
ATOM 1691 N N . ASN A 1 207 ? -4.616 9.528 2.784 1.00 85.00 207 ASN A N 1
ATOM 1692 C CA . ASN A 1 207 ? -3.717 10.143 3.733 1.00 85.00 207 ASN A CA 1
ATOM 1693 C C . ASN A 1 207 ? -3.949 11.663 3.769 1.00 85.00 207 ASN A C 1
ATOM 1695 O O . ASN A 1 207 ? -4.078 12.219 4.861 1.00 85.00 207 ASN A O 1
ATOM 1699 N N . ALA A 1 208 ? -4.055 12.333 2.623 1.00 85.94 208 ALA A N 1
ATOM 1700 C CA . ALA A 1 208 ? -4.363 13.758 2.561 1.00 85.94 208 ALA A CA 1
ATOM 1701 C C . ALA A 1 208 ? -5.726 14.099 3.196 1.00 85.94 208 ALA A C 1
ATOM 1703 O O . ALA A 1 208 ? -5.816 15.055 3.963 1.00 85.94 208 ALA A O 1
ATOM 1704 N N . ALA A 1 209 ? -6.762 13.293 2.951 1.00 86.44 209 ALA A N 1
ATOM 1705 C CA . ALA A 1 209 ? -8.104 13.522 3.490 1.00 86.44 209 ALA A CA 1
ATOM 1706 C C . ALA A 1 209 ? -8.164 13.453 5.025 1.00 86.44 209 ALA A C 1
ATOM 1708 O O . ALA A 1 209 ? -8.963 14.149 5.645 1.00 86.44 209 ALA A O 1
ATOM 1709 N N . ILE A 1 210 ? -7.303 12.651 5.654 1.00 83.69 210 ILE A N 1
ATOM 1710 C CA . ILE A 1 210 ? -7.265 12.519 7.117 1.00 83.69 210 ILE A CA 1
ATOM 1711 C C . ILE A 1 210 ? -6.284 13.480 7.796 1.00 83.69 210 ILE A C 1
ATOM 1713 O O . ILE A 1 210 ? -6.068 13.351 8.997 1.00 83.69 210 ILE A O 1
ATOM 1717 N N . LEU A 1 211 ? -5.665 14.421 7.069 1.00 84.06 211 LEU A N 1
ATOM 1718 C CA . LEU A 1 211 ? -4.605 15.289 7.602 1.00 84.06 211 LEU A CA 1
ATOM 1719 C C . LEU A 1 211 ? -5.000 16.008 8.897 1.00 84.06 211 LEU A C 1
ATOM 1721 O O . LEU A 1 211 ? -4.224 15.971 9.847 1.00 84.06 211 LEU A O 1
ATOM 1725 N N . GLU A 1 212 ? -6.195 16.597 8.954 1.00 79.00 212 GLU A N 1
ATOM 1726 C CA . GLU A 1 212 ? -6.696 17.320 10.136 1.00 79.00 212 GLU A CA 1
ATOM 1727 C C . GLU A 1 212 ? -6.958 16.399 11.337 1.00 79.00 212 GLU A C 1
ATOM 1729 O O . GLU A 1 212 ? -6.896 16.818 12.492 1.00 79.00 212 GLU A O 1
ATOM 1734 N N . LEU A 1 213 ? -7.240 15.120 11.081 1.00 76.38 213 LEU A N 1
ATOM 1735 C CA . LEU A 1 213 ? -7.449 14.125 12.132 1.00 76.38 213 LEU A CA 1
ATOM 1736 C C . LEU A 1 213 ? -6.125 13.638 12.728 1.00 76.38 213 LEU A C 1
ATOM 1738 O O . LEU A 1 213 ? -6.121 13.114 13.837 1.00 76.38 213 LEU A O 1
ATOM 1742 N N . ARG A 1 214 ? -4.993 13.832 12.038 1.00 77.00 214 ARG A N 1
ATOM 1743 C CA . ARG A 1 214 ? -3.667 13.411 12.528 1.00 77.00 214 ARG A CA 1
ATOM 1744 C C . ARG A 1 214 ? -3.123 14.271 13.660 1.00 77.00 214 ARG A C 1
ATOM 1746 O O . ARG A 1 214 ? -2.202 13.833 14.347 1.00 77.00 214 ARG A O 1
ATOM 1753 N N . ASP A 1 215 ? -3.645 15.486 13.804 1.00 73.06 215 ASP A N 1
ATOM 1754 C CA . ASP A 1 215 ? -3.314 16.404 14.897 1.00 73.06 215 ASP A CA 1
ATOM 1755 C C . ASP A 1 215 ? -4.124 16.087 16.167 1.00 73.06 215 ASP A C 1
ATOM 1757 O O . ASP A 1 215 ? -3.841 16.613 17.244 1.00 73.06 215 ASP A O 1
ATOM 1761 N N . LYS A 1 216 ? -5.128 15.207 16.063 1.00 70.88 216 LYS A N 1
ATOM 1762 C CA . LYS A 1 216 ? -5.984 14.823 17.183 1.00 70.88 216 LYS A CA 1
ATOM 1763 C C . LYS A 1 216 ? -5.392 13.628 17.941 1.00 70.88 216 LYS A C 1
ATOM 1765 O O . LYS A 1 216 ? -4.800 12.737 17.328 1.00 70.88 216 LYS A O 1
ATOM 1770 N N . PRO A 1 217 ? -5.566 13.570 19.274 1.00 62.22 217 PRO A N 1
ATOM 1771 C CA . PRO A 1 217 ? -5.313 12.345 20.024 1.00 62.22 217 PRO A CA 1
ATOM 1772 C C . PRO A 1 217 ? -6.177 11.201 19.478 1.00 62.22 217 PRO A C 1
ATOM 1774 O O . PRO A 1 217 ? -7.252 11.438 18.924 1.00 62.22 217 PRO A O 1
ATOM 1777 N N . VAL A 1 218 ? -5.718 9.956 19.662 1.00 61.88 218 VAL A N 1
ATOM 1778 C CA . VAL A 1 218 ? -6.400 8.738 19.172 1.00 61.88 218 VAL A CA 1
ATOM 1779 C C . VAL A 1 218 ? -7.877 8.697 19.593 1.00 61.88 218 VAL A C 1
ATOM 1781 O O . VAL A 1 218 ? -8.707 8.144 18.874 1.00 61.88 218 VAL A O 1
ATOM 1784 N N . LEU A 1 219 ? -8.223 9.341 20.711 1.00 54.72 219 LEU A N 1
ATOM 1785 C CA . LEU A 1 219 ? -9.596 9.669 21.072 1.00 54.72 219 LEU A CA 1
ATOM 1786 C C . LEU A 1 219 ? -9.730 11.168 21.327 1.00 54.72 219 LEU A C 1
ATOM 1788 O O . LEU A 1 219 ? -9.007 11.736 22.141 1.00 54.72 219 LEU A O 1
ATOM 1792 N N . THR A 1 220 ? -10.684 11.800 20.649 1.00 37.97 220 THR A N 1
ATOM 1793 C CA . THR A 1 220 ? -11.128 13.161 20.965 1.00 37.97 220 THR A CA 1
ATOM 1794 C C . THR A 1 220 ? -12.363 13.079 21.851 1.00 37.97 220 THR A C 1
ATOM 1796 O O . THR A 1 220 ? -13.295 12.342 21.534 1.00 37.97 220 THR A O 1
ATOM 1799 N N . ASN A 1 221 ? -12.379 13.824 22.958 1.00 32.38 221 ASN A N 1
ATOM 1800 C CA . ASN A 1 221 ? -13.632 14.073 23.664 1.00 32.38 221 ASN A CA 1
ATOM 1801 C C . ASN A 1 221 ? -14.472 15.012 22.799 1.00 32.38 221 ASN A C 1
ATOM 1803 O O . ASN A 1 221 ? -13.964 16.045 22.354 1.00 32.38 221 ASN A O 1
ATOM 1807 N N . ALA A 1 222 ? -15.718 14.618 22.546 1.00 31.73 222 ALA A N 1
ATOM 1808 C CA . ALA A 1 222 ? -16.762 15.550 22.146 1.00 31.73 222 ALA A CA 1
ATOM 1809 C C . ALA A 1 222 ? -17.169 16.413 23.349 1.00 31.73 222 ALA A C 1
ATOM 1811 O O . ALA A 1 222 ? -1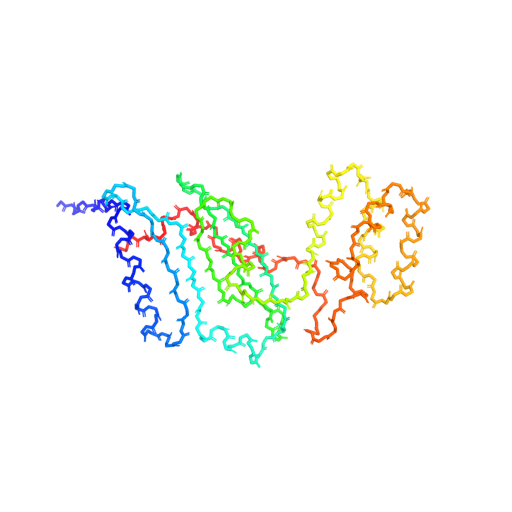7.129 15.882 24.485 1.00 31.73 222 ALA A O 1
#

Foldseek 3Di:
DDDDDDPDDLQNVVVCLVVVQVVLCVVQPPWDWDWDWDDPDPGTHGFKIKTFGPVLVVCCVPFFQPDWFWDWDAQPDPFRKIKIWIWTAGPVRDTRTGMIMIGGDDDPCVVCVVVVDDDQAADQVVVVLVVLVVVVQDDDLLVVLSVQLLQDQAPVSNVVSLVVNCVVPVVSSVVCVVPPSSHGHNNNDDCRSVDSDSHSVSVVVVCVVCVVVSNDDPDDDD

Sequence (222 aa):
MPQGFKVVYIEEQYALLRSYGEELKRRNPSSTVKIKIELRGEDPIFQRMYICYAALREGFLLGCRHVIGLDGCFLKGPYKDQILSVVGIDANNGMFPIAFAIIRGREPRYMDLVFGVFFEHRHCVRHLHNNFKNAGHNGIILKNSMWSAARATTIPWYEAEMEKMLDISTYAYDWFNHKPPINWSRSHFKVDPKCDIILNNLCESFNAAILELRDKPVLTNA

Secondary structure (DSSP, 8-state):
-PPPP----HHHHHHHHHHHHHHHHHHSTT-EEEEEEEEETTEEEEEEEEEE-HHHHHHHHHHEEEEEEEEEEE--SSS--EEEEEEEEETTS-EEEEEEEEESS--TTHHHHHH---------HHHHHHHHHHTT--SHHHHHHHHHHHH--SHHHHHHHHHHHHHH-HHHHHHHHTS-GGGT-GGGS-STT-----S-HHHHHHHHHTGGGGGS-SS---

Organism: Rubus argutus (NCBI:txid59490)

Radius of gyration: 21.5 Å; chains: 1; bounding box: 48×45×62 Å

pLDDT: mean 83.03, std 16.3, range [31.73, 98.5]